Protein AF-A0AAV5X0B1-F1 (afdb_monomer)

Foldseek 3Di:
DVVVVVVVVVVVVVVPDPAFLPVVVVLVVVQVVCLVVVVVVCPDPVNVVVVVLVVVVQLVVLQVLQCLLCVLQVNPGHSVNSVVVQVVVLVCCCNPPSDNVDRDHDDPVVSVVLSVLSVVCVVVVHDSVVVVVVVVVVVVVVVSVCSRVVVVVVCVVVDPVNVVVVVVVSVVVVVVVVVVVLVVLCVLAPADDPVVLVVLVVVQVVCVPPDPDDSRRHDH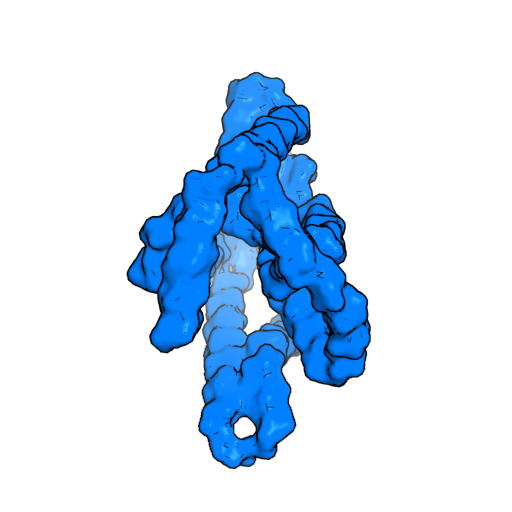CRSVLVVVLVVQLVVQLVVLCVLLVDPPDDPVSSVCSNSCVNVVSNVVSVVVCCVVPVDPPVVVSVPD

pLDDT: mean 80.99, std 15.22, range [25.88, 97.0]

Organism: NCBI:txid1538716

Sequence (288 aa):
EEVKRDLSNESIEEERSLRIFNGAFHDFKKRIPHYISDFSDAFEYRCLVTVIFMFFACIAPSITFGGLMGKYTDERMGTTETLLAQALCGVLWGLLSCQPLIIQSATGPVLIFEASLYRLCTVLELDLLTVRFFAGIWIFVICLIVVAFEGSWMLKYVTRFTEEIFAVMISGIFIFESINFIRKTNSDNPVEDYSFYEHQHHDCNETTEVSSRPCQYGEPNTTLLTGLILFMTFFLACVLRYVRSTIWFGKHVRNIFGDFGVFIAISVVAFLTQQLFPDPILAVSSST

InterPro domains:
  IPR003020 Bicarbonate transporter, eukaryotic [PR01231] (37-46)
  IPR003020 Bicarbonate transporter, eukaryotic [PR01231] (62-73)
  IPR003020 Bicarbonate transporter, eukaryotic [PR01231] (152-164)
  IPR003020 Bicarbonate transporter, eukaryotic [PR01231] (173-185)
  IPR003020 Bicarbonate transporter, eukaryotic [PR01231] (259-268)
  IPR003020 Bicarbonate transporter, eukaryotic [PTHR11453] (9-279)
  IPR011531 Bicarbonate transporter-like, transmembrane domain [PF00955] (19-208)

Mean predicted aligned error: 10.67 Å

Structure (mmCIF, N/CA/C/O backbone):
data_AF-A0AAV5X0B1-F1
#
_entry.id   AF-A0AAV5X0B1-F1
#
loop_
_atom_site.group_PDB
_atom_site.id
_atom_site.type_symbol
_atom_site.label_atom_id
_atom_site.label_alt_id
_atom_site.label_comp_id
_atom_site.label_asym_id
_atom_site.label_entity_id
_atom_site.label_seq_id
_atom_site.pdbx_PDB_ins_code
_atom_site.Cartn_x
_atom_site.Cartn_y
_atom_site.Cartn_z
_atom_site.occupancy
_atom_site.B_iso_or_equiv
_atom_site.auth_seq_id
_atom_site.auth_comp_id
_atom_site.auth_asym_id
_atom_site.auth_atom_id
_atom_site.pdbx_PDB_model_num
ATOM 1 N N . GLU A 1 1 ? -30.655 17.658 11.134 1.00 45.16 1 GLU A N 1
ATOM 2 C CA . GLU A 1 1 ? -30.711 18.452 12.384 1.00 45.16 1 GLU A CA 1
ATOM 3 C C . GLU A 1 1 ? -30.677 17.591 13.639 1.00 45.16 1 GLU A C 1
ATOM 5 O O . GLU A 1 1 ? -29.961 17.965 14.554 1.00 45.16 1 GLU A O 1
ATOM 10 N N . GLU A 1 2 ? -31.356 16.439 13.677 1.00 36.69 2 GLU A N 1
ATOM 11 C CA . GLU A 1 2 ? -31.267 15.484 14.802 1.00 36.69 2 GLU A CA 1
ATOM 12 C C . GLU A 1 2 ? -29.846 14.942 15.014 1.00 36.69 2 GLU A C 1
ATOM 14 O O . GLU A 1 2 ? -29.309 15.095 16.099 1.00 36.69 2 GLU A O 1
ATOM 19 N N . VAL A 1 3 ? -29.150 14.531 13.947 1.00 43.50 3 VAL A N 1
ATOM 20 C CA . VAL A 1 3 ? -27.732 14.103 14.014 1.00 43.50 3 VAL A CA 1
ATOM 21 C C . VAL A 1 3 ? -26.799 15.190 14.580 1.00 43.50 3 VAL A C 1
ATOM 23 O O . VAL A 1 3 ? -25.806 14.898 15.233 1.00 43.50 3 VAL A O 1
ATOM 26 N N . LYS A 1 4 ? -27.122 16.473 14.361 1.00 41.50 4 LYS A N 1
ATOM 27 C CA . LYS A 1 4 ? -26.337 17.605 14.886 1.00 41.50 4 LYS A CA 1
ATOM 28 C C . LYS A 1 4 ? -26.620 17.863 16.372 1.00 41.50 4 LYS A C 1
ATOM 30 O O . LYS A 1 4 ? -25.738 18.357 17.065 1.00 41.50 4 LYS A O 1
ATOM 35 N N . ARG A 1 5 ? -27.835 17.541 16.836 1.00 35.72 5 ARG A N 1
ATOM 36 C CA . ARG A 1 5 ? -28.242 17.606 18.248 1.00 35.72 5 ARG A CA 1
ATOM 37 C C . ARG A 1 5 ? -27.666 16.440 19.055 1.00 35.72 5 ARG A C 1
ATOM 39 O O . ARG A 1 5 ? -27.209 16.668 20.172 1.00 35.72 5 ARG A O 1
ATOM 46 N N . ASP A 1 6 ? -27.587 15.251 18.465 1.00 45.69 6 ASP A N 1
ATOM 47 C CA . ASP A 1 6 ? -26.947 14.089 19.094 1.00 45.69 6 ASP A CA 1
ATOM 48 C C . ASP A 1 6 ? -25.437 14.299 19.257 1.00 45.69 6 ASP A C 1
ATOM 50 O O . ASP A 1 6 ? -24.919 14.091 20.349 1.00 45.69 6 ASP A O 1
ATOM 54 N N . LEU A 1 7 ? -24.757 14.863 18.246 1.00 50.12 7 LEU A N 1
ATOM 55 C CA . LEU A 1 7 ? -23.351 15.274 18.377 1.00 50.12 7 LEU A CA 1
ATOM 56 C C . LEU A 1 7 ? -23.136 16.322 19.479 1.00 50.12 7 LEU A C 1
ATOM 58 O O . LEU A 1 7 ? -22.106 16.304 20.145 1.00 50.12 7 LEU A O 1
ATOM 62 N N . SER A 1 8 ? -24.080 17.254 19.670 1.00 44.16 8 SER A N 1
ATOM 63 C CA . SER A 1 8 ? -23.956 18.259 20.733 1.00 44.16 8 SER A CA 1
ATOM 64 C C . SER A 1 8 ? -24.166 17.667 22.128 1.00 44.16 8 SER A C 1
ATOM 66 O O . SER A 1 8 ? -23.461 18.057 23.053 1.00 44.16 8 SER A O 1
ATOM 68 N N . ASN A 1 9 ? -25.066 16.691 22.281 1.00 41.56 9 ASN A N 1
ATOM 69 C CA . ASN A 1 9 ? -25.276 16.010 23.559 1.00 41.56 9 ASN A CA 1
ATOM 70 C C . ASN A 1 9 ? -24.149 15.011 23.883 1.00 41.56 9 ASN A C 1
ATOM 72 O O . ASN A 1 9 ? -23.715 14.988 25.031 1.00 41.56 9 ASN A O 1
ATOM 76 N N . GLU A 1 10 ? -23.611 14.273 22.899 1.00 50.03 10 GLU A N 1
ATOM 77 C CA . GLU A 1 10 ? -22.404 13.440 23.085 1.00 50.03 10 GLU A CA 1
ATOM 78 C C . GLU A 1 10 ? -21.195 14.308 23.480 1.00 50.03 10 GLU A C 1
ATOM 80 O O . GLU A 1 10 ? -20.473 13.955 24.410 1.00 50.03 10 GLU A O 1
ATOM 85 N N . SER A 1 11 ? -21.030 15.496 22.880 1.00 48.78 11 SER A N 1
ATOM 86 C CA . SER A 1 11 ? -19.927 16.405 23.235 1.00 48.78 11 SER A CA 1
ATOM 87 C C . SER A 1 11 ? -20.018 16.987 24.655 1.00 48.78 11 SER A C 1
ATOM 89 O O . SER A 1 11 ? -18.996 17.341 25.236 1.00 48.78 11 SER A O 1
ATOM 91 N N . ILE A 1 12 ? -21.225 17.072 25.233 1.00 48.16 12 ILE A N 1
ATOM 92 C CA . ILE A 1 12 ? -21.444 17.538 26.616 1.00 48.16 12 ILE A CA 1
ATOM 93 C C . ILE A 1 12 ? -21.204 16.397 27.627 1.00 48.16 12 ILE A C 1
ATOM 95 O O . ILE A 1 12 ? -20.812 16.655 28.767 1.00 48.16 12 ILE A O 1
ATOM 99 N N . GLU A 1 13 ? -21.390 15.133 27.229 1.00 47.72 13 GLU A N 1
ATOM 100 C CA . GLU A 1 13 ? -21.027 13.961 28.043 1.00 47.72 13 GLU A CA 1
ATOM 101 C C . GLU A 1 13 ? -19.522 13.632 27.986 1.00 47.72 13 GLU A C 1
ATOM 103 O O . GLU A 1 13 ? -18.954 13.207 28.998 1.00 47.72 13 GLU A O 1
ATOM 108 N N . GLU A 1 14 ? -18.852 13.894 26.856 1.00 51.28 14 GLU A N 1
ATOM 109 C CA . GLU A 1 14 ? -17.391 13.761 26.691 1.00 51.28 14 GLU A CA 1
ATOM 110 C C . GLU A 1 14 ? -16.597 14.669 27.643 1.00 51.28 14 GLU A C 1
ATOM 112 O O . GLU A 1 14 ? -15.515 14.302 28.099 1.00 51.28 14 GLU A O 1
ATOM 117 N N . GLU A 1 15 ? -17.157 15.813 28.042 1.00 47.88 15 GLU A N 1
ATOM 118 C CA . GLU A 1 15 ? -16.487 16.790 28.909 1.00 47.88 15 GLU A CA 1
ATOM 119 C C . GLU A 1 15 ? -16.272 16.305 30.366 1.00 47.88 15 GLU A C 1
ATOM 121 O O . GLU A 1 15 ? -15.645 17.007 31.163 1.00 47.88 15 GLU A O 1
ATOM 126 N N . ARG A 1 16 ? -16.764 15.113 30.759 1.00 47.78 16 ARG A N 1
ATOM 127 C CA . ARG A 1 16 ? -16.762 14.659 32.170 1.00 47.78 16 ARG A CA 1
ATOM 128 C C . ARG A 1 16 ? -16.022 13.371 32.521 1.00 47.78 16 ARG A C 1
ATOM 130 O O . ARG A 1 16 ? -16.022 13.012 33.702 1.00 47.78 16 ARG A O 1
ATOM 137 N N . SER A 1 17 ? -15.335 12.695 31.601 1.00 46.69 17 SER A N 1
ATOM 138 C CA . SER A 1 17 ? -14.520 11.526 31.973 1.00 46.69 17 SER A CA 1
ATOM 139 C C . SER A 1 17 ? -13.070 11.668 31.526 1.00 46.69 17 SER A C 1
ATOM 141 O O . SER A 1 17 ? -12.699 11.250 30.441 1.00 46.69 17 SER A O 1
ATOM 143 N N . LEU A 1 18 ? -12.221 12.189 32.418 1.00 56.16 18 LEU A N 1
ATOM 144 C CA . LEU A 1 18 ? -10.753 12.122 32.334 1.00 56.16 18 LEU A CA 1
ATOM 145 C C . LEU A 1 18 ? -10.251 10.673 32.530 1.00 56.16 18 LEU A C 1
ATOM 147 O O . LEU A 1 18 ? -9.431 10.392 33.406 1.00 56.16 18 LEU A O 1
ATOM 151 N N . ARG A 1 19 ? -10.802 9.716 31.781 1.00 66.06 19 ARG A N 1
ATOM 152 C CA . ARG A 1 19 ? -10.378 8.316 31.795 1.00 66.06 19 ARG A CA 1
ATOM 153 C C . ARG A 1 19 ? -9.555 8.054 30.546 1.00 66.06 19 ARG A C 1
ATOM 155 O O . ARG A 1 19 ? -10.029 8.216 29.430 1.00 66.06 19 ARG A O 1
ATOM 162 N N . ILE A 1 20 ? -8.317 7.624 30.757 1.00 77.56 20 ILE A N 1
ATOM 163 C CA . ILE A 1 20 ? -7.425 7.183 29.685 1.00 77.56 20 ILE A CA 1
ATOM 164 C C . ILE A 1 20 ? -8.125 6.052 28.905 1.00 77.56 20 ILE A C 1
ATOM 166 O O . ILE A 1 20 ? -8.745 5.186 29.525 1.00 77.56 20 ILE A O 1
ATOM 170 N N . PHE A 1 21 ? -8.021 6.058 27.570 1.00 82.12 21 PHE A N 1
ATOM 171 C CA . PHE A 1 21 ? -8.649 5.087 26.651 1.00 82.12 21 PHE A CA 1
ATOM 172 C C . PHE A 1 21 ? -10.188 5.117 26.566 1.00 82.12 21 PHE A C 1
ATOM 174 O O . PHE A 1 21 ? -10.781 4.169 26.042 1.00 82.12 21 PHE A O 1
ATOM 181 N N . ASN A 1 22 ? -10.859 6.173 27.038 1.00 83.56 22 ASN A N 1
ATOM 182 C CA . ASN A 1 22 ? -12.323 6.233 27.009 1.00 83.56 22 ASN A CA 1
ATOM 183 C C . ASN A 1 22 ? -12.885 6.200 25.572 1.00 83.56 22 ASN A C 1
ATOM 185 O O . ASN A 1 22 ? -13.726 5.346 25.279 1.00 83.56 22 ASN A O 1
ATOM 189 N N . GLY A 1 23 ? -12.351 7.019 24.656 1.00 84.38 23 GLY A N 1
ATOM 190 C CA . GLY A 1 23 ? -12.734 6.989 23.236 1.00 84.38 23 GLY A CA 1
ATOM 191 C C . GLY A 1 23 ? -12.569 5.613 22.574 1.00 84.38 23 GLY A C 1
ATOM 192 O O . GLY A 1 23 ? -13.503 5.097 21.965 1.00 84.38 23 GLY A O 1
ATOM 193 N N . ALA A 1 24 ? -11.424 4.949 22.775 1.00 87.00 24 ALA A N 1
ATOM 194 C CA . ALA A 1 24 ? -11.174 3.622 22.200 1.00 87.00 24 ALA A CA 1
ATOM 195 C C . ALA A 1 24 ? -12.150 2.550 22.725 1.00 87.00 24 ALA A C 1
ATOM 197 O O . ALA A 1 24 ? -12.606 1.686 21.973 1.00 87.00 24 ALA A O 1
ATOM 198 N N . PHE A 1 25 ? -12.495 2.601 24.015 1.00 88.44 25 PHE A N 1
ATOM 199 C CA . PHE A 1 25 ? -13.454 1.667 24.604 1.00 88.44 25 PHE A CA 1
ATOM 200 C C . PHE A 1 25 ? -14.887 1.918 24.114 1.00 88.44 25 PHE A C 1
ATOM 202 O O . PHE A 1 25 ? -15.649 0.967 23.916 1.00 88.44 25 PHE A O 1
ATOM 209 N N . HIS A 1 26 ? -15.255 3.181 23.892 1.00 88.56 26 HIS A N 1
ATOM 210 C CA . HIS A 1 26 ? -16.548 3.560 23.322 1.00 88.56 26 HIS A CA 1
ATOM 211 C C . HIS A 1 26 ? -16.729 3.010 21.908 1.00 88.56 26 HIS A C 1
ATOM 213 O O . HIS A 1 26 ? -17.745 2.367 21.630 1.00 88.56 26 HIS A O 1
ATOM 219 N N . ASP A 1 27 ? -15.717 3.172 21.054 1.00 90.06 27 ASP A N 1
ATOM 220 C CA . ASP A 1 27 ? -15.718 2.633 19.690 1.00 90.06 27 ASP A CA 1
ATOM 221 C C . ASP A 1 27 ? -15.842 1.105 19.696 1.00 90.06 27 ASP A C 1
ATOM 223 O O . ASP A 1 27 ? -16.680 0.533 18.991 1.00 90.06 27 ASP A O 1
ATOM 227 N N . PHE A 1 28 ? -15.081 0.437 20.567 1.00 89.75 28 PHE A N 1
ATOM 228 C CA . PHE A 1 28 ? -15.148 -1.014 20.722 1.00 89.75 28 PHE A CA 1
ATOM 229 C C . PHE A 1 28 ? -16.541 -1.487 21.167 1.00 89.75 28 PHE A C 1
ATOM 231 O O . PHE A 1 28 ? -17.102 -2.426 20.596 1.00 89.75 28 PHE A O 1
ATOM 238 N N . LYS A 1 29 ? -17.142 -0.809 22.153 1.00 91.19 29 LYS A N 1
ATOM 239 C CA . LYS A 1 29 ? -18.485 -1.128 22.658 1.00 91.19 29 LYS A CA 1
ATOM 240 C C . LYS A 1 29 ? -19.567 -0.912 21.597 1.00 91.19 29 LYS A C 1
ATOM 242 O O . LYS A 1 29 ? -20.515 -1.695 21.546 1.00 91.19 29 LYS A O 1
ATOM 247 N N . LYS A 1 30 ? -19.429 0.113 20.750 1.00 90.62 30 LYS A N 1
ATOM 248 C CA . LYS A 1 30 ? -20.327 0.355 19.609 1.00 90.62 30 LYS A CA 1
ATOM 249 C C . LYS A 1 30 ? -20.166 -0.718 18.524 1.00 90.62 30 LYS A C 1
ATOM 251 O O . LYS A 1 30 ? -21.166 -1.116 17.931 1.00 90.62 30 LYS A O 1
ATOM 256 N N . ARG A 1 31 ? -18.948 -1.224 18.283 1.00 92.62 31 ARG A N 1
ATOM 257 C CA . ARG A 1 31 ? -18.687 -2.221 17.228 1.00 92.62 31 ARG A CA 1
ATOM 258 C C . ARG A 1 31 ? -19.109 -3.643 17.593 1.00 92.62 31 ARG A C 1
ATOM 260 O O . ARG A 1 31 ? -19.647 -4.345 16.738 1.00 92.62 31 ARG A O 1
ATOM 267 N N . ILE A 1 32 ? -18.876 -4.077 18.833 1.00 91.06 32 ILE A N 1
ATOM 268 C CA . ILE A 1 32 ? -19.037 -5.482 19.235 1.00 91.06 32 ILE A CA 1
ATOM 269 C C . ILE A 1 32 ? -20.401 -6.131 18.898 1.00 91.06 32 ILE A C 1
ATOM 271 O O . ILE A 1 32 ? -20.376 -7.289 18.476 1.00 91.06 32 ILE A O 1
ATOM 275 N N . PRO A 1 33 ? -21.579 -5.462 18.992 1.00 92.75 33 PRO A N 1
ATOM 276 C CA . PRO A 1 33 ? -22.848 -6.109 18.639 1.00 92.75 33 PRO A CA 1
ATOM 277 C C . PRO A 1 33 ? -22.969 -6.459 17.149 1.00 92.75 33 PRO A C 1
ATOM 279 O O . PRO A 1 33 ? -23.683 -7.400 16.809 1.00 92.75 33 PRO A O 1
ATOM 282 N N . HIS A 1 34 ? -22.273 -5.739 16.266 1.00 91.69 34 HIS A N 1
ATOM 283 C CA . HIS A 1 34 ? -22.338 -5.947 14.815 1.00 91.69 34 HIS A CA 1
ATOM 284 C C . HIS A 1 34 ? -21.380 -7.037 14.316 1.00 91.69 34 HIS A C 1
ATOM 286 O O . HIS A 1 34 ? -21.554 -7.562 13.221 1.00 91.69 34 HIS A O 1
ATOM 292 N N . TYR A 1 35 ? -20.401 -7.441 15.128 1.00 91.31 35 TYR A N 1
ATOM 293 C CA . TYR A 1 35 ? -19.347 -8.355 14.684 1.00 91.31 35 TYR A CA 1
ATOM 294 C C . TYR A 1 35 ? -19.882 -9.726 14.237 1.00 91.31 35 TYR A C 1
ATOM 296 O O . TYR A 1 35 ? -19.391 -10.310 13.278 1.00 91.31 35 TYR A O 1
ATOM 304 N N . ILE A 1 36 ? -20.925 -10.239 14.901 1.00 89.38 36 ILE A N 1
ATOM 305 C CA . ILE A 1 36 ? -21.543 -11.523 14.532 1.00 89.38 36 ILE A CA 1
ATOM 306 C C . ILE A 1 36 ? -22.397 -11.379 13.264 1.00 89.38 36 ILE A C 1
ATOM 308 O O . ILE A 1 36 ? -22.389 -12.283 12.427 1.00 89.38 36 ILE A O 1
ATOM 312 N N . SER A 1 37 ? -23.114 -10.257 13.097 1.00 93.00 37 SER A N 1
ATOM 313 C CA . SER A 1 37 ? -23.915 -10.028 11.888 1.00 93.00 37 SER A CA 1
ATOM 314 C C . SER A 1 37 ? -23.041 -9.883 10.646 1.00 93.00 37 SER A C 1
ATOM 316 O O . SER A 1 37 ? -23.416 -10.403 9.602 1.00 93.00 37 SER A O 1
ATOM 318 N N . ASP A 1 38 ? -21.844 -9.298 10.772 1.00 92.50 38 ASP A N 1
ATOM 319 C CA . ASP A 1 38 ? -20.914 -9.113 9.650 1.00 92.50 38 ASP A CA 1
ATOM 320 C C . ASP A 1 38 ? -20.558 -10.439 8.945 1.00 92.50 38 ASP A C 1
ATOM 322 O O . ASP A 1 38 ? -20.501 -10.496 7.715 1.00 92.50 38 ASP A O 1
ATOM 326 N N . PHE A 1 39 ? -20.374 -11.535 9.695 1.00 90.56 39 PHE A N 1
ATOM 327 C CA . PHE A 1 39 ? -20.104 -12.856 9.107 1.00 90.56 39 PHE A CA 1
ATOM 328 C C . PHE A 1 39 ? -21.319 -13.447 8.392 1.00 90.56 39 PHE A C 1
ATOM 330 O O . PHE A 1 39 ? -21.155 -14.163 7.406 1.00 90.56 39 PHE A O 1
ATOM 337 N N . SER A 1 40 ? -22.530 -13.161 8.874 1.00 89.94 40 SER A N 1
ATOM 338 C CA . SER A 1 40 ? -23.762 -13.596 8.213 1.00 89.94 40 SER A CA 1
ATOM 339 C C . SER A 1 40 ? -24.010 -12.799 6.930 1.00 89.94 40 SER A C 1
ATOM 341 O O . SER A 1 40 ? -24.379 -13.376 5.908 1.00 89.94 40 SER A O 1
ATOM 343 N N . ASP A 1 41 ? -23.762 -11.490 6.962 1.00 89.94 41 ASP A N 1
ATOM 344 C CA . ASP A 1 41 ? -23.973 -10.579 5.833 1.00 89.94 41 ASP A CA 1
ATOM 345 C C . ASP A 1 41 ? -22.954 -10.804 4.701 1.00 89.94 41 ASP A C 1
ATOM 347 O O . ASP A 1 41 ? -23.244 -10.557 3.526 1.00 89.94 41 ASP A O 1
ATOM 351 N N . ALA A 1 42 ? -21.775 -11.344 5.023 1.00 89.06 42 ALA A N 1
ATOM 352 C CA . ALA A 1 42 ? -20.739 -11.676 4.047 1.00 89.06 42 ALA A CA 1
ATOM 353 C C . ALA A 1 42 ? -21.145 -12.772 3.036 1.00 89.06 42 ALA A C 1
ATOM 355 O O . ALA A 1 42 ? -20.516 -12.883 1.983 1.00 89.06 42 ALA A O 1
ATOM 356 N N . PHE A 1 43 ? -22.197 -13.559 3.301 1.00 89.44 43 PHE A N 1
ATOM 357 C CA . PHE A 1 43 ? -22.641 -14.644 2.410 1.00 89.44 43 PHE A CA 1
ATOM 358 C C . PHE A 1 43 ? -23.437 -14.182 1.171 1.00 89.44 43 PHE A C 1
ATOM 360 O O . PHE A 1 43 ? -23.837 -15.007 0.348 1.00 89.44 43 PHE A O 1
ATOM 367 N N . GLU A 1 44 ? -23.641 -12.877 0.978 1.00 90.06 44 GLU A N 1
ATOM 368 C CA . GLU A 1 44 ? -24.247 -12.328 -0.242 1.00 90.06 44 GLU A CA 1
ATOM 369 C C . GLU A 1 44 ? -23.306 -12.478 -1.458 1.00 90.06 44 GLU A C 1
ATOM 371 O O . GLU A 1 44 ? -22.130 -12.113 -1.413 1.00 90.06 44 GLU A O 1
ATOM 376 N N . TYR A 1 45 ? -23.836 -12.914 -2.610 1.00 85.44 45 TYR A N 1
ATOM 377 C CA . TYR A 1 45 ? -23.059 -13.118 -3.850 1.00 85.44 45 TYR A CA 1
ATOM 378 C C . TYR A 1 45 ? -22.236 -11.886 -4.279 1.00 85.44 45 TYR A C 1
ATOM 380 O O . TYR A 1 45 ? -21.126 -12.009 -4.796 1.00 85.44 45 TYR A O 1
ATOM 388 N N . ARG A 1 46 ? -22.749 -10.676 -4.033 1.00 85.44 46 ARG A N 1
ATOM 389 C CA . ARG A 1 46 ? -22.041 -9.419 -4.327 1.00 85.44 46 ARG A CA 1
ATOM 390 C C . ARG A 1 46 ? -20.759 -9.248 -3.513 1.00 85.44 46 ARG A C 1
ATOM 392 O O . ARG A 1 46 ? -19.815 -8.633 -4.010 1.00 85.44 46 ARG A O 1
ATOM 399 N N . CYS A 1 47 ? -20.708 -9.797 -2.302 1.00 89.12 47 CYS A N 1
ATOM 400 C CA . CYS A 1 47 ? -19.509 -9.774 -1.476 1.00 89.12 47 CYS A CA 1
ATOM 401 C C . CYS A 1 47 ? -18.391 -10.591 -2.134 1.00 89.12 47 CYS A C 1
ATOM 403 O O . CYS A 1 47 ? -17.298 -10.072 -2.332 1.00 89.12 47 CYS A O 1
ATOM 405 N N . LEU A 1 48 ? -18.695 -11.801 -2.619 1.00 86.75 48 LEU A N 1
ATOM 406 C CA . LEU A 1 48 ? -17.731 -12.649 -3.334 1.00 86.75 48 LEU A CA 1
ATOM 407 C C . LEU A 1 48 ? -17.136 -11.946 -4.563 1.00 86.75 48 LEU A C 1
ATOM 409 O O . LEU A 1 48 ? -15.922 -11.952 -4.761 1.00 86.75 48 LEU A O 1
ATOM 413 N N . VAL A 1 49 ? -17.982 -11.292 -5.361 1.00 84.75 49 VAL A N 1
ATOM 414 C CA . VAL A 1 49 ? -17.552 -10.499 -6.526 1.00 84.75 49 VAL A CA 1
ATOM 415 C C . VAL A 1 49 ? -16.593 -9.377 -6.105 1.00 84.75 49 VAL A C 1
ATOM 417 O O . VAL A 1 49 ? -15.572 -9.150 -6.755 1.00 84.75 49 VAL A O 1
ATOM 420 N N . THR A 1 50 ? -16.888 -8.717 -4.984 1.00 87.12 50 THR A N 1
ATOM 421 C CA . THR A 1 50 ? -16.074 -7.623 -4.436 1.00 87.12 50 THR A CA 1
ATOM 422 C C . THR A 1 50 ? -14.742 -8.126 -3.880 1.00 87.12 50 THR A C 1
ATOM 424 O O . THR A 1 50 ? -13.726 -7.471 -4.083 1.00 87.12 50 THR A O 1
ATOM 427 N N . VAL A 1 51 ? -14.710 -9.302 -3.244 1.00 89.81 51 VAL A N 1
ATOM 428 C CA . VAL A 1 51 ? -13.478 -9.935 -2.740 1.00 89.81 51 VAL A CA 1
ATOM 429 C C . VAL A 1 51 ? -12.511 -10.228 -3.885 1.00 89.81 51 VAL A C 1
ATOM 431 O O . VAL A 1 51 ? -11.343 -9.854 -3.806 1.00 89.81 51 VAL A O 1
ATOM 434 N N . ILE A 1 52 ? -12.996 -10.833 -4.975 1.00 86.88 52 ILE A N 1
ATOM 435 C CA . ILE A 1 52 ? -12.169 -11.117 -6.158 1.00 86.88 52 ILE A CA 1
ATOM 436 C C . ILE A 1 52 ? -11.652 -9.809 -6.770 1.00 86.88 52 ILE A C 1
ATOM 438 O O . ILE A 1 52 ? -10.469 -9.695 -7.086 1.00 86.88 52 ILE A O 1
ATOM 442 N N . PHE A 1 53 ? -12.523 -8.806 -6.905 1.00 83.62 53 PHE A N 1
ATOM 443 C CA . PHE A 1 53 ? -12.156 -7.495 -7.436 1.00 83.62 53 PHE A CA 1
ATOM 444 C C . PHE A 1 53 ? -11.077 -6.801 -6.586 1.00 83.62 53 PHE A C 1
ATOM 446 O O . PHE A 1 53 ? -10.060 -6.351 -7.115 1.00 83.62 53 PHE A O 1
ATOM 453 N N . MET A 1 54 ? -11.265 -6.751 -5.266 1.00 88.19 54 MET A N 1
ATOM 454 C CA . MET A 1 54 ? -10.319 -6.133 -4.334 1.00 88.19 54 MET A CA 1
ATOM 455 C C . MET A 1 54 ? -8.987 -6.884 -4.279 1.00 88.19 54 MET A C 1
ATOM 457 O O . MET A 1 54 ? -7.943 -6.241 -4.225 1.00 88.19 54 MET A O 1
ATOM 461 N N . PHE A 1 55 ? -8.990 -8.218 -4.366 1.00 88.62 55 PHE A N 1
ATOM 462 C CA . PHE A 1 55 ? -7.760 -9.015 -4.396 1.00 88.62 55 PHE A CA 1
ATOM 463 C C . PHE A 1 55 ? -6.824 -8.568 -5.526 1.00 88.62 55 PHE A C 1
ATOM 465 O O . PHE A 1 55 ? -5.668 -8.220 -5.277 1.00 88.62 55 PHE A O 1
ATOM 472 N N . PHE A 1 56 ? -7.336 -8.488 -6.758 1.00 82.69 56 PHE A N 1
ATOM 473 C CA . PHE A 1 56 ? -6.532 -8.029 -7.890 1.00 82.69 56 PHE A CA 1
ATOM 474 C C . PHE A 1 56 ? -6.194 -6.531 -7.812 1.00 82.69 56 PHE A C 1
ATOM 476 O O . PHE A 1 56 ? -5.152 -6.112 -8.316 1.00 82.69 56 PHE A O 1
ATOM 483 N N . ALA A 1 57 ? -7.028 -5.719 -7.155 1.00 82.62 57 ALA A N 1
ATOM 484 C CA . ALA A 1 57 ? -6.771 -4.284 -7.002 1.00 82.62 57 ALA A CA 1
ATOM 485 C C . ALA A 1 57 ? -5.624 -4.012 -6.030 1.00 82.62 57 ALA A C 1
ATOM 487 O O . ALA A 1 57 ? -4.847 -3.082 -6.235 1.00 82.62 57 ALA A O 1
ATOM 488 N N . CYS A 1 58 ? -5.504 -4.834 -4.991 1.00 86.25 58 CYS A N 1
ATOM 489 C CA . CYS A 1 58 ? -4.499 -4.673 -3.950 1.00 86.25 58 CYS A CA 1
ATOM 490 C C . CYS A 1 58 ? -3.180 -5.384 -4.269 1.00 86.25 58 CYS A C 1
ATOM 492 O O . CYS A 1 58 ? -2.141 -4.949 -3.774 1.00 86.25 58 CYS A O 1
ATOM 494 N N . ILE A 1 59 ? -3.192 -6.453 -5.075 1.00 86.00 59 ILE A N 1
ATOM 495 C CA . ILE A 1 59 ? -1.971 -7.220 -5.363 1.00 86.00 59 ILE A CA 1
ATOM 496 C C . ILE A 1 59 ? -0.992 -6.445 -6.252 1.00 86.00 59 ILE A C 1
ATOM 498 O O . ILE A 1 59 ? 0.202 -6.439 -5.969 1.00 86.00 59 ILE A O 1
ATOM 502 N N . ALA A 1 60 ? -1.475 -5.737 -7.280 1.00 81.31 60 ALA A N 1
ATOM 503 C CA . ALA A 1 60 ? -0.602 -5.046 -8.229 1.00 81.31 60 ALA A CA 1
ATOM 504 C C . ALA A 1 60 ? 0.207 -3.902 -7.580 1.00 81.31 60 ALA A C 1
ATOM 506 O O . ALA A 1 60 ? 1.429 -3.905 -7.718 1.00 81.31 60 ALA A O 1
ATOM 507 N N . PRO A 1 61 ? -0.397 -2.977 -6.802 1.00 81.56 61 PRO A N 1
ATOM 508 C CA . PRO A 1 61 ? 0.372 -1.974 -6.066 1.00 81.56 61 PRO A CA 1
ATOM 509 C C . PRO A 1 61 ? 1.330 -2.598 -5.048 1.00 81.56 61 PRO A C 1
ATOM 511 O O . PRO A 1 61 ? 2.439 -2.102 -4.883 1.00 81.56 61 PRO A O 1
ATOM 514 N N . SER A 1 62 ? 0.926 -3.691 -4.391 1.00 85.69 62 SER A N 1
ATOM 515 C CA . SER A 1 62 ? 1.764 -4.383 -3.407 1.00 85.69 62 SER A CA 1
ATOM 516 C C . SER A 1 62 ? 3.029 -4.963 -4.042 1.00 85.69 62 SER A C 1
ATOM 518 O O . SER A 1 62 ? 4.123 -4.737 -3.534 1.00 85.69 62 SER A O 1
ATOM 520 N N . ILE A 1 63 ? 2.899 -5.613 -5.204 1.00 86.81 63 ILE A N 1
ATOM 521 C CA . ILE A 1 63 ? 4.039 -6.138 -5.967 1.00 86.81 63 ILE A CA 1
ATOM 522 C C . ILE A 1 63 ? 4.965 -5.000 -6.406 1.00 86.81 63 ILE A C 1
ATOM 524 O O . ILE A 1 63 ? 6.172 -5.078 -6.192 1.00 86.81 63 ILE A O 1
ATOM 528 N N . THR A 1 64 ? 4.414 -3.920 -6.966 1.00 83.69 64 THR A N 1
ATOM 529 C CA . THR A 1 64 ? 5.216 -2.775 -7.423 1.00 83.69 64 THR A CA 1
ATOM 530 C C . THR A 1 64 ? 5.971 -2.114 -6.270 1.00 83.69 64 THR A C 1
ATOM 532 O O . THR A 1 64 ? 7.169 -1.859 -6.383 1.00 83.69 64 THR A O 1
ATOM 535 N N . PHE A 1 65 ? 5.302 -1.851 -5.143 1.00 83.81 65 PHE A N 1
ATOM 536 C CA . PHE A 1 65 ? 5.957 -1.263 -3.974 1.00 83.81 65 PHE A CA 1
ATOM 537 C C . PHE A 1 65 ? 6.963 -2.220 -3.331 1.00 83.81 65 PHE A C 1
ATOM 539 O O . PHE A 1 65 ? 8.009 -1.761 -2.880 1.00 83.81 65 PHE A O 1
ATOM 546 N N . GLY A 1 66 ? 6.689 -3.525 -3.327 1.00 86.75 66 GLY A N 1
ATOM 547 C CA . GLY A 1 66 ? 7.611 -4.558 -2.860 1.00 86.75 66 GLY A CA 1
ATOM 548 C C . GLY A 1 66 ? 8.891 -4.640 -3.693 1.00 86.75 66 GLY A C 1
ATOM 549 O O . GLY A 1 66 ? 9.984 -4.627 -3.130 1.00 86.75 66 GLY A O 1
ATOM 550 N N . GLY A 1 67 ? 8.773 -4.613 -5.023 1.00 85.94 67 GLY A N 1
ATOM 551 C CA . GLY A 1 67 ? 9.928 -4.612 -5.926 1.00 85.94 67 GLY A CA 1
ATOM 552 C C . GLY A 1 67 ? 10.761 -3.332 -5.815 1.00 85.94 67 GLY A C 1
ATOM 553 O O . GLY A 1 67 ? 11.990 -3.381 -5.753 1.00 85.94 67 GLY A O 1
ATOM 554 N N . LEU A 1 68 ? 10.106 -2.169 -5.703 1.00 84.44 68 LEU A N 1
ATOM 555 C CA . LEU A 1 68 ? 10.807 -0.909 -5.435 1.00 84.44 68 LEU A CA 1
ATOM 556 C C . LEU A 1 68 ? 11.517 -0.930 -4.076 1.00 84.44 68 LEU A C 1
ATOM 558 O O . LEU A 1 68 ? 12.644 -0.447 -3.977 1.00 84.44 68 LEU A O 1
ATOM 562 N N . MET A 1 69 ? 10.891 -1.504 -3.043 1.00 85.44 69 MET A N 1
ATOM 563 C CA . MET A 1 69 ? 11.503 -1.654 -1.721 1.00 85.44 69 MET A CA 1
ATOM 564 C C . MET A 1 69 ? 12.762 -2.525 -1.796 1.00 85.44 69 MET A C 1
ATOM 566 O O . MET A 1 69 ? 13.799 -2.120 -1.270 1.00 85.44 69 MET A O 1
ATOM 570 N N .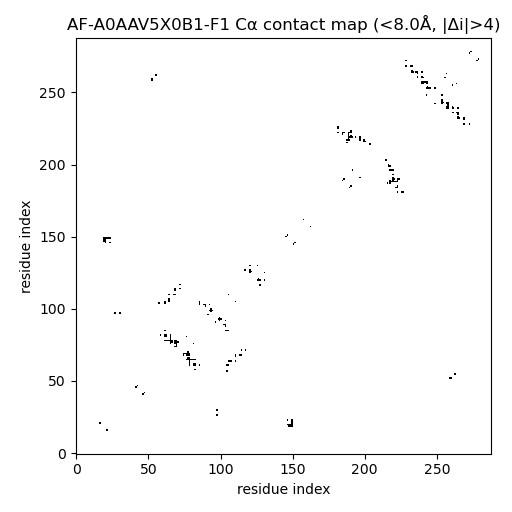 GLY A 1 70 ? 12.708 -3.651 -2.515 1.00 86.81 70 GLY A N 1
ATOM 571 C CA . GLY A 1 70 ? 13.863 -4.527 -2.737 1.00 86.81 70 GLY A CA 1
ATOM 572 C C . GLY A 1 70 ? 15.019 -3.787 -3.398 1.00 86.81 70 GLY A C 1
ATOM 573 O O . GLY A 1 70 ? 16.138 -3.795 -2.886 1.00 86.81 70 GLY A O 1
ATOM 574 N N . LYS A 1 71 ? 14.726 -3.027 -4.459 1.00 84.31 71 LYS A N 1
ATOM 575 C CA . LYS A 1 71 ? 15.729 -2.228 -5.174 1.00 84.31 71 LYS A CA 1
ATOM 576 C C . LYS A 1 71 ? 16.353 -1.119 -4.325 1.00 84.31 71 LYS A C 1
ATOM 578 O O . LYS A 1 71 ? 17.513 -0.776 -4.532 1.00 84.31 71 LYS A O 1
ATOM 583 N N . TYR A 1 72 ? 15.596 -0.510 -3.414 1.00 83.75 72 TYR A N 1
ATOM 584 C CA . TYR A 1 72 ? 16.115 0.562 -2.561 1.00 83.75 72 TYR A CA 1
ATOM 585 C C . TYR A 1 72 ? 16.835 0.068 -1.309 1.00 83.75 72 TYR A C 1
ATOM 587 O O . TYR A 1 72 ? 17.579 0.850 -0.721 1.00 83.75 72 TYR A O 1
ATOM 595 N N . THR A 1 73 ? 16.617 -1.183 -0.903 1.00 85.75 73 THR A N 1
ATOM 596 C CA . THR A 1 73 ? 17.162 -1.766 0.334 1.00 85.75 73 THR A CA 1
ATOM 597 C C . THR A 1 73 ? 18.188 -2.872 0.075 1.00 85.75 73 THR A C 1
ATOM 599 O O . THR A 1 73 ? 18.454 -3.668 0.973 1.00 85.75 73 THR A O 1
ATOM 602 N N . ASP A 1 74 ? 18.756 -2.930 -1.136 1.00 83.50 74 ASP A N 1
ATOM 603 C CA . ASP A 1 74 ? 19.690 -3.972 -1.594 1.00 83.50 74 ASP A CA 1
ATOM 604 C C . ASP A 1 74 ? 19.198 -5.391 -1.246 1.00 83.50 74 ASP A C 1
ATOM 606 O O . ASP A 1 74 ? 19.898 -6.174 -0.605 1.00 83.50 74 ASP A O 1
ATOM 610 N N . GLU A 1 75 ? 17.942 -5.683 -1.605 1.00 83.25 75 GLU A N 1
ATOM 611 C CA . GLU A 1 75 ? 17.263 -6.978 -1.414 1.00 83.25 75 GLU A CA 1
ATOM 612 C C . GLU A 1 75 ? 17.131 -7.453 0.048 1.00 83.25 75 GLU A C 1
ATOM 614 O O . GLU A 1 75 ? 16.708 -8.578 0.309 1.00 83.25 75 GLU A O 1
ATOM 619 N N . ARG A 1 76 ? 17.399 -6.589 1.038 1.00 80.56 76 ARG A N 1
ATOM 620 C CA . ARG A 1 76 ? 17.137 -6.891 2.461 1.00 80.56 76 ARG A CA 1
ATOM 621 C C . ARG A 1 76 ? 15.641 -7.035 2.754 1.00 80.56 76 ARG A C 1
ATOM 623 O O . ARG A 1 76 ? 15.271 -7.683 3.732 1.00 80.56 76 ARG A O 1
ATOM 630 N N . MET A 1 77 ? 14.791 -6.388 1.953 1.00 84.44 77 MET A N 1
ATOM 631 C CA . MET A 1 77 ? 13.336 -6.447 2.057 1.00 84.44 77 MET A CA 1
ATOM 632 C C . MET A 1 77 ? 12.705 -6.432 0.665 1.00 84.44 77 MET A C 1
ATOM 634 O O . MET A 1 77 ? 12.678 -5.394 0.009 1.00 84.44 77 MET A O 1
ATOM 638 N N . GLY A 1 78 ? 12.188 -7.572 0.222 1.00 84.75 78 GLY A N 1
ATOM 639 C CA . GLY A 1 78 ? 11.673 -7.756 -1.125 1.00 84.75 78 GLY A CA 1
ATOM 640 C C . GLY A 1 78 ? 10.149 -7.792 -1.221 1.00 84.75 78 GLY A C 1
ATOM 641 O O . GLY A 1 78 ? 9.379 -7.395 -0.333 1.00 84.75 78 GLY A O 1
ATOM 642 N N . THR A 1 79 ? 9.702 -8.296 -2.366 1.00 88.00 79 THR A N 1
ATOM 643 C CA . THR A 1 79 ? 8.285 -8.442 -2.710 1.00 88.00 79 THR A CA 1
ATOM 644 C C . THR A 1 79 ? 7.587 -9.503 -1.856 1.00 88.00 79 THR A C 1
ATOM 646 O O . THR A 1 79 ? 6.416 -9.362 -1.508 1.00 88.00 79 THR A O 1
ATOM 649 N N . THR A 1 80 ? 8.293 -10.563 -1.466 1.00 90.31 80 THR A N 1
ATOM 650 C CA . THR A 1 80 ? 7.739 -11.657 -0.656 1.00 90.31 80 THR A CA 1
ATOM 651 C C . THR A 1 80 ? 7.390 -11.208 0.758 1.00 90.31 80 THR A C 1
ATOM 653 O O . THR A 1 80 ? 6.294 -11.495 1.244 1.00 90.31 80 THR A O 1
ATOM 656 N N . GLU A 1 81 ? 8.275 -10.454 1.407 1.00 90.25 81 GLU A N 1
ATOM 657 C CA . GLU A 1 81 ? 8.085 -9.979 2.781 1.00 90.25 81 GLU A CA 1
ATOM 658 C C . GLU A 1 81 ? 6.967 -8.940 2.842 1.00 90.25 81 GLU A C 1
ATOM 660 O O . GLU A 1 81 ? 6.164 -8.942 3.774 1.00 90.25 81 GLU A O 1
ATOM 665 N N . THR A 1 82 ? 6.886 -8.071 1.832 1.00 89.06 82 THR A N 1
ATOM 666 C CA . THR A 1 82 ? 5.841 -7.044 1.734 1.00 89.06 82 THR A CA 1
ATOM 667 C C . THR A 1 82 ? 4.461 -7.649 1.472 1.00 89.06 82 THR A C 1
ATOM 669 O O . THR A 1 82 ? 3.501 -7.260 2.142 1.00 89.06 82 THR A O 1
ATOM 672 N N . LEU A 1 83 ? 4.357 -8.658 0.598 1.00 91.44 83 LEU A N 1
ATOM 673 C CA . LEU A 1 83 ? 3.112 -9.404 0.377 1.00 91.44 83 LEU A CA 1
ATOM 674 C C . LEU A 1 83 ? 2.667 -10.162 1.632 1.00 91.44 83 LEU A C 1
ATOM 676 O O . LEU A 1 83 ? 1.494 -10.094 2.009 1.00 91.44 83 LEU A O 1
ATOM 680 N N . LEU A 1 84 ? 3.595 -10.850 2.305 1.00 92.38 84 LEU A N 1
ATOM 681 C CA . LEU A 1 84 ? 3.298 -11.570 3.542 1.00 92.38 84 LEU A CA 1
ATOM 682 C C . LEU A 1 84 ? 2.847 -10.606 4.648 1.00 92.38 84 LEU A C 1
ATOM 684 O O . LEU A 1 84 ? 1.850 -10.869 5.323 1.00 92.38 84 LEU A O 1
ATOM 688 N N . ALA A 1 85 ? 3.535 -9.472 4.805 1.00 91.00 85 ALA A N 1
ATOM 689 C CA . ALA A 1 85 ? 3.167 -8.441 5.769 1.00 91.00 85 ALA A CA 1
ATOM 690 C C . ALA A 1 85 ? 1.774 -7.868 5.478 1.00 91.00 85 ALA A C 1
ATOM 692 O O . ALA A 1 85 ? 0.960 -7.758 6.393 1.00 91.00 85 ALA A O 1
ATOM 693 N N . GLN A 1 86 ? 1.457 -7.562 4.216 1.00 92.50 86 GLN A N 1
ATOM 694 C CA . GLN A 1 86 ? 0.134 -7.071 3.831 1.00 92.50 86 GLN A CA 1
ATOM 695 C C . GLN A 1 86 ? -0.965 -8.102 4.110 1.00 92.50 86 GLN A C 1
ATOM 697 O O . GLN A 1 86 ? -2.020 -7.734 4.627 1.00 92.50 86 GLN A O 1
ATOM 702 N N . ALA A 1 87 ? -0.726 -9.382 3.816 1.00 92.56 87 ALA A N 1
ATOM 703 C CA . ALA A 1 87 ? -1.685 -10.447 4.097 1.00 92.56 87 ALA A CA 1
ATOM 704 C C . ALA A 1 87 ? -1.950 -10.588 5.606 1.00 92.56 87 ALA A C 1
ATOM 706 O O . ALA A 1 87 ? -3.106 -10.596 6.032 1.00 92.56 87 ALA A O 1
ATOM 707 N N . LEU A 1 88 ? -0.893 -10.635 6.423 1.00 94.25 88 LEU A N 1
ATOM 708 C CA . LEU A 1 88 ? -1.012 -10.752 7.878 1.00 94.25 88 LEU A CA 1
ATOM 709 C C . LEU A 1 88 ? -1.677 -9.518 8.498 1.00 94.25 88 LEU A C 1
ATOM 711 O O . LEU A 1 88 ? -2.633 -9.659 9.261 1.00 94.25 88 LEU A O 1
ATOM 715 N N . CYS A 1 89 ? -1.226 -8.311 8.147 1.00 93.00 89 CYS A N 1
ATOM 716 C CA . CYS A 1 89 ? -1.828 -7.069 8.632 1.00 93.00 89 CYS A CA 1
ATOM 717 C C . CYS A 1 89 ? -3.284 -6.928 8.177 1.00 93.00 89 CYS A C 1
ATOM 719 O O . CYS A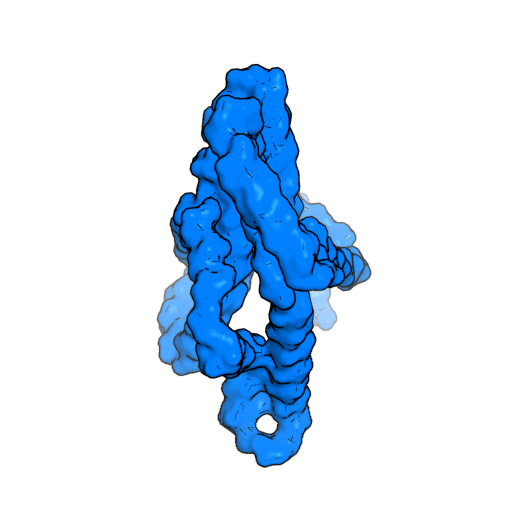 1 89 ? -4.118 -6.519 8.976 1.00 93.00 89 CYS A O 1
ATOM 721 N N . GLY A 1 90 ? -3.611 -7.317 6.942 1.00 92.81 90 GLY A N 1
ATOM 722 C CA . GLY A 1 90 ? -4.976 -7.284 6.419 1.00 92.81 90 GLY A CA 1
ATOM 723 C C . GLY A 1 90 ? -5.927 -8.214 7.174 1.00 92.81 90 GLY A C 1
ATOM 724 O O . GLY A 1 90 ? -7.029 -7.798 7.526 1.00 92.81 90 GLY A O 1
ATOM 725 N N . VAL A 1 91 ? -5.497 -9.441 7.493 1.00 93.38 91 VAL A N 1
ATOM 726 C CA . VAL A 1 91 ? -6.295 -10.381 8.302 1.00 93.38 91 VAL A CA 1
ATOM 727 C C . VAL A 1 91 ? -6.471 -9.859 9.728 1.00 93.38 91 VAL A C 1
ATOM 729 O O . VAL A 1 91 ? -7.589 -9.846 10.242 1.00 93.38 91 VAL A O 1
ATOM 732 N N . LEU A 1 92 ? -5.393 -9.385 10.360 1.00 94.88 92 LEU A N 1
ATOM 733 C CA . LEU A 1 92 ? -5.459 -8.826 11.712 1.00 94.88 92 LEU A CA 1
ATOM 734 C C . LEU A 1 92 ? -6.360 -7.588 11.769 1.00 94.88 92 LEU A C 1
ATOM 736 O O . LEU A 1 92 ? -7.182 -7.475 12.676 1.00 94.88 92 LEU A O 1
ATOM 740 N N . TRP A 1 93 ? -6.255 -6.690 10.789 1.00 94.00 93 TRP A N 1
ATOM 741 C CA . TRP A 1 93 ? -7.105 -5.508 10.687 1.00 94.00 93 TRP A CA 1
ATOM 742 C C . TRP A 1 93 ? -8.566 -5.889 10.439 1.00 94.00 93 TRP A C 1
ATOM 744 O O . TRP A 1 93 ? -9.454 -5.379 11.117 1.00 94.00 93 TRP A O 1
ATOM 754 N N . GLY A 1 94 ? -8.832 -6.822 9.526 1.00 91.62 94 GLY A N 1
ATOM 755 C CA . GLY A 1 94 ? -10.189 -7.281 9.231 1.00 91.62 94 GLY A CA 1
ATOM 756 C C . GLY A 1 94 ? -10.907 -7.877 10.446 1.00 91.62 94 GLY A C 1
ATOM 757 O O . GLY A 1 94 ? -12.104 -7.659 10.603 1.00 91.62 94 GLY A O 1
ATOM 758 N N . LEU A 1 95 ? -10.181 -8.579 11.324 1.00 91.75 95 LEU A N 1
ATOM 759 C CA . LEU A 1 95 ? -10.749 -9.212 12.521 1.00 91.75 95 LEU A CA 1
ATOM 760 C C . LEU A 1 95 ? -10.817 -8.280 13.741 1.00 91.75 95 LEU A C 1
ATOM 762 O O . LEU A 1 95 ? -11.753 -8.375 14.529 1.00 91.75 95 LEU A O 1
ATOM 766 N N . LEU A 1 96 ? -9.822 -7.410 13.941 1.00 91.62 96 LEU A N 1
ATOM 767 C CA . LEU A 1 96 ? -9.683 -6.637 15.185 1.00 91.62 96 LEU A CA 1
ATOM 768 C C . LEU A 1 96 ? -10.075 -5.158 15.056 1.00 91.62 96 LEU A C 1
ATOM 770 O O . LEU A 1 96 ? -10.192 -4.474 16.074 1.00 91.62 96 LEU A O 1
ATOM 774 N N . SER A 1 97 ? -10.253 -4.629 13.844 1.00 91.50 97 SER A N 1
ATOM 775 C CA . SER A 1 97 ? -10.569 -3.208 13.656 1.00 91.50 97 SER A CA 1
ATOM 776 C C . SER A 1 97 ? -12.032 -2.876 13.961 1.00 91.50 97 SER A C 1
ATOM 778 O O . SER A 1 97 ? -12.944 -3.682 13.783 1.00 91.50 97 SER A O 1
ATOM 780 N N . CYS A 1 98 ? -12.277 -1.626 14.362 1.00 89.44 98 CYS A N 1
ATOM 781 C CA . CYS A 1 98 ? -13.637 -1.097 14.495 1.00 89.44 98 CYS A CA 1
ATOM 782 C C . CYS A 1 98 ? -14.278 -0.744 13.134 1.00 89.44 98 CYS A C 1
ATOM 784 O O . CYS A 1 98 ? -15.492 -0.547 13.054 1.00 89.44 98 CYS A O 1
ATOM 786 N N . GLN A 1 99 ? -13.475 -0.693 12.061 1.00 89.81 99 GLN A N 1
ATOM 787 C CA . GLN A 1 99 ? -13.908 -0.385 10.698 1.00 89.81 99 GLN A CA 1
ATOM 788 C C . GLN A 1 99 ? -13.158 -1.260 9.669 1.00 89.81 99 GLN A C 1
ATOM 790 O O . GLN A 1 99 ? -12.138 -0.834 9.113 1.00 89.81 99 GLN A O 1
ATOM 795 N N . PRO A 1 100 ? -13.676 -2.465 9.360 1.00 89.25 100 PRO A N 1
ATOM 796 C CA . PRO A 1 100 ? -13.004 -3.427 8.481 1.00 89.25 100 PRO A CA 1
ATOM 797 C C . PRO A 1 100 ? -13.062 -3.059 6.991 1.00 89.25 100 PRO A C 1
ATOM 799 O O . PRO A 1 100 ? -12.433 -3.716 6.172 1.00 89.25 100 PRO A O 1
ATOM 802 N N . LEU A 1 101 ? -13.790 -1.999 6.615 1.00 89.62 101 LEU A N 1
ATOM 803 C CA . LEU A 1 101 ? -13.875 -1.532 5.225 1.00 89.62 101 LEU A CA 1
ATOM 804 C C . LEU A 1 101 ? -12.591 -0.819 4.749 1.00 89.62 101 LEU A C 1
ATOM 806 O O . LEU A 1 101 ? -12.429 -0.562 3.558 1.00 89.62 101 LEU A O 1
ATOM 810 N N . ILE A 1 102 ? -11.691 -0.464 5.672 1.00 90.12 102 ILE A N 1
ATOM 811 C CA . ILE A 1 102 ? -10.423 0.202 5.355 1.00 90.12 102 ILE A CA 1
ATOM 812 C C . ILE A 1 102 ? -9.407 -0.841 4.888 1.00 90.12 102 ILE A C 1
ATOM 814 O O . ILE A 1 102 ? -9.123 -1.808 5.590 1.00 90.12 102 ILE A O 1
ATOM 818 N N . ILE A 1 103 ? -8.825 -0.604 3.713 1.00 87.75 103 ILE A N 1
ATOM 819 C CA . ILE A 1 103 ? -7.809 -1.470 3.114 1.00 87.75 103 ILE A CA 1
ATOM 820 C C . ILE A 1 103 ? -6.426 -0.935 3.476 1.00 87.75 103 ILE A C 1
ATOM 822 O O . ILE A 1 103 ? -6.085 0.202 3.147 1.00 87.75 103 ILE A O 1
ATOM 826 N N . GLN A 1 104 ? -5.615 -1.770 4.118 1.00 87.31 104 GLN A N 1
ATOM 827 C CA . GLN A 1 104 ? -4.231 -1.448 4.442 1.00 87.31 104 GLN A CA 1
ATOM 828 C C . GLN A 1 104 ? -3.302 -1.894 3.306 1.00 87.31 104 GLN A C 1
ATOM 830 O O . GLN A 1 104 ? -3.295 -3.058 2.912 1.00 87.31 104 GLN A O 1
ATOM 835 N N . SER A 1 105 ? -2.502 -0.966 2.786 1.00 84.19 105 SER A N 1
ATOM 836 C CA . SER A 1 105 ? -1.476 -1.223 1.771 1.00 84.19 105 SER A CA 1
ATOM 837 C C . SER A 1 105 ? -0.266 -0.335 2.038 1.00 84.19 105 SER A C 1
ATOM 839 O O . SER A 1 105 ? -0.393 0.732 2.646 1.00 84.19 105 SER A O 1
ATOM 841 N N . ALA A 1 106 ? 0.907 -0.757 1.564 1.00 81.44 106 ALA A N 1
ATOM 842 C CA . ALA A 1 106 ? 2.074 0.114 1.515 1.00 81.44 106 ALA A CA 1
ATOM 843 C C . ALA A 1 106 ? 1.765 1.365 0.673 1.00 81.44 106 ALA A C 1
ATOM 845 O O . ALA A 1 106 ? 1.027 1.297 -0.314 1.00 81.44 106 ALA A O 1
ATOM 846 N N . THR A 1 107 ? 2.318 2.507 1.083 1.00 85.88 107 THR A N 1
ATOM 847 C CA . THR A 1 107 ? 2.140 3.794 0.403 1.00 85.88 107 THR A CA 1
ATOM 848 C C . THR A 1 107 ? 3.493 4.376 0.002 1.00 85.88 107 THR A C 1
ATOM 850 O O . THR A 1 107 ? 4.510 4.122 0.650 1.00 85.88 107 THR A O 1
ATOM 853 N N . GLY A 1 108 ? 3.503 5.192 -1.055 1.00 82.75 108 GLY A N 1
ATOM 854 C CA . GLY A 1 108 ? 4.717 5.843 -1.561 1.00 82.75 108 GLY A CA 1
ATOM 855 C C . GLY A 1 108 ? 5.524 6.612 -0.500 1.00 82.75 108 GLY A C 1
ATOM 856 O O . GLY A 1 108 ? 6.739 6.442 -0.450 1.00 82.75 108 GLY A O 1
ATOM 857 N N . PRO A 1 109 ? 4.906 7.397 0.405 1.00 85.00 109 PRO A N 1
ATOM 858 C CA . PRO A 1 109 ? 5.650 8.087 1.461 1.00 85.00 109 PRO A CA 1
ATOM 859 C C . PRO A 1 109 ? 6.401 7.141 2.406 1.00 85.00 109 PRO A C 1
ATOM 861 O O . PRO A 1 109 ? 7.531 7.436 2.788 1.00 85.00 109 PRO A O 1
ATOM 864 N N . VAL A 1 110 ? 5.808 5.991 2.747 1.00 87.38 110 VAL A N 1
ATOM 865 C CA . VAL A 1 110 ? 6.469 4.974 3.580 1.00 87.38 110 VAL A CA 1
ATOM 866 C C . VAL A 1 110 ? 7.657 4.365 2.834 1.00 87.38 110 VAL A C 1
ATOM 868 O O . VAL A 1 110 ? 8.723 4.216 3.420 1.00 87.38 110 VAL A O 1
ATOM 871 N N . LEU A 1 111 ? 7.518 4.091 1.533 1.00 85.62 111 LEU A N 1
ATOM 872 C CA . LEU A 1 111 ? 8.623 3.619 0.690 1.00 85.62 111 LEU A CA 1
ATOM 873 C C . LEU A 1 111 ? 9.798 4.613 0.672 1.00 85.62 111 LEU A C 1
ATOM 875 O O . LEU A 1 111 ? 10.945 4.218 0.858 1.00 85.62 111 LEU A O 1
ATOM 879 N N . ILE A 1 112 ? 9.520 5.905 0.472 1.00 86.88 112 ILE A N 1
ATOM 880 C CA . ILE A 1 112 ? 10.552 6.955 0.436 1.00 86.88 112 ILE A CA 1
ATOM 881 C C . ILE A 1 112 ? 11.241 7.089 1.799 1.00 86.88 112 ILE A C 1
ATOM 883 O O . ILE A 1 112 ? 12.461 7.269 1.865 1.00 86.88 112 ILE A O 1
ATOM 887 N N . PHE A 1 113 ? 10.471 6.991 2.885 1.00 89.94 113 PHE A N 1
ATOM 888 C CA . PHE A 1 113 ? 11.013 6.991 4.239 1.00 89.94 113 PHE A CA 1
ATOM 889 C C . PHE A 1 113 ? 11.968 5.813 4.459 1.00 89.94 113 PHE A C 1
ATOM 891 O O . PHE A 1 113 ? 13.092 6.032 4.901 1.00 89.94 113 PHE A O 1
ATOM 898 N N . GLU A 1 114 ? 11.572 4.595 4.088 1.00 89.81 114 GLU A N 1
ATOM 899 C CA . GLU A 1 114 ? 12.412 3.395 4.217 1.00 89.81 114 GLU A CA 1
ATOM 900 C C . GLU A 1 114 ? 13.678 3.478 3.354 1.00 89.81 114 GLU A C 1
ATOM 902 O O . GLU A 1 114 ? 14.771 3.183 3.832 1.00 89.81 114 GLU A O 1
ATOM 907 N N . ALA A 1 115 ? 13.574 3.977 2.118 1.00 88.81 115 ALA A N 1
ATOM 908 C CA . ALA A 1 115 ? 14.737 4.202 1.260 1.00 88.81 115 ALA A CA 1
ATOM 909 C C . ALA A 1 115 ? 15.721 5.219 1.874 1.00 88.81 115 ALA A C 1
ATOM 911 O O . ALA A 1 115 ? 16.940 5.045 1.807 1.00 88.81 115 ALA A O 1
ATOM 912 N N . SER A 1 116 ? 15.201 6.274 2.506 1.00 91.69 116 SER A N 1
ATOM 913 C CA . SER A 1 116 ? 16.016 7.281 3.198 1.00 91.69 116 SER A CA 1
ATOM 914 C C . SER A 1 116 ? 16.636 6.730 4.483 1.00 91.69 116 SER A C 1
ATOM 916 O O . SER A 1 116 ? 17.800 7.008 4.774 1.00 91.69 116 SER A O 1
ATOM 918 N N . LEU A 1 117 ? 15.886 5.916 5.231 1.00 92.12 117 LEU A N 1
ATOM 919 C CA . LEU A 1 117 ? 16.369 5.228 6.424 1.00 92.12 117 LEU A CA 1
ATOM 920 C C . LEU A 1 117 ? 17.503 4.266 6.068 1.00 92.12 117 LEU A C 1
ATOM 922 O O . LEU A 1 117 ? 18.533 4.276 6.734 1.00 92.12 117 LEU A O 1
ATOM 926 N N . TYR A 1 118 ? 17.362 3.513 4.977 1.00 91.88 118 TYR A N 1
ATOM 927 C CA . TYR A 1 118 ? 18.415 2.638 4.476 1.00 91.88 118 TYR A CA 1
ATOM 928 C C . TYR A 1 118 ? 19.691 3.414 4.141 1.00 91.88 118 TYR A C 1
ATOM 930 O O . TYR A 1 118 ? 20.765 3.073 4.632 1.00 91.88 118 TYR A O 1
ATOM 938 N N . ARG A 1 119 ? 19.578 4.525 3.398 1.00 91.38 119 ARG A N 1
ATOM 939 C CA . ARG A 1 119 ? 20.717 5.417 3.110 1.00 91.38 119 ARG A CA 1
ATOM 940 C C . ARG A 1 119 ? 21.401 5.894 4.393 1.00 91.38 119 ARG A C 1
ATOM 942 O O . ARG A 1 119 ? 22.626 5.858 4.477 1.00 91.38 119 ARG A O 1
ATOM 949 N N . LEU A 1 120 ? 20.634 6.287 5.406 1.00 93.06 120 LEU A N 1
ATOM 950 C CA . LEU A 1 120 ? 21.189 6.692 6.697 1.00 93.06 120 LEU A CA 1
ATOM 951 C C . LEU A 1 120 ? 21.915 5.533 7.400 1.00 93.06 120 LEU A C 1
ATOM 953 O O . LEU A 1 120 ? 23.041 5.710 7.860 1.00 93.06 120 LEU A O 1
ATOM 957 N N . CYS A 1 121 ? 21.308 4.346 7.438 1.00 92.38 121 CYS A N 1
ATOM 958 C CA . CYS A 1 121 ? 21.906 3.141 8.011 1.00 92.38 121 CYS A CA 1
ATOM 959 C C . CYS A 1 121 ? 23.222 2.766 7.319 1.00 92.38 121 CYS A C 1
ATOM 961 O O . CYS A 1 121 ? 24.178 2.432 8.011 1.00 92.38 121 CYS A O 1
ATOM 963 N N . THR A 1 122 ? 23.311 2.893 5.989 1.00 90.50 122 THR A N 1
ATOM 964 C CA . THR A 1 122 ? 24.556 2.613 5.249 1.00 90.50 122 THR A CA 1
ATOM 965 C C . THR A 1 122 ? 25.689 3.574 5.604 1.00 90.50 122 THR A C 1
ATOM 967 O O . THR A 1 122 ? 26.830 3.143 5.720 1.00 90.50 122 THR A O 1
ATOM 970 N N . VAL A 1 123 ? 25.389 4.858 5.834 1.00 94.75 123 VAL A N 1
ATOM 971 C CA . VAL A 1 123 ? 26.396 5.859 6.235 1.00 94.75 123 VAL A CA 1
ATOM 972 C C . VAL A 1 123 ? 26.846 5.658 7.683 1.00 94.75 123 VAL A C 1
ATOM 974 O O . VAL A 1 123 ? 27.997 5.927 8.012 1.00 94.75 123 VAL A O 1
ATOM 977 N N . LEU A 1 124 ? 25.943 5.197 8.549 1.00 93.62 124 LEU A N 1
ATOM 978 C CA . LEU A 1 124 ? 26.216 4.948 9.967 1.00 93.62 124 LEU A CA 1
ATOM 979 C C . LEU A 1 124 ? 26.706 3.519 10.259 1.00 93.62 124 LEU A C 1
ATOM 981 O O . LEU A 1 124 ? 26.913 3.194 11.424 1.00 93.62 124 LEU A O 1
ATOM 985 N N . GLU A 1 125 ? 26.857 2.674 9.233 1.00 92.50 125 GLU A N 1
ATOM 986 C CA . GLU A 1 125 ? 27.215 1.250 9.348 1.00 92.50 125 GLU A CA 1
ATOM 987 C C . GLU A 1 125 ? 26.291 0.457 10.298 1.00 92.50 125 GLU A C 1
ATOM 989 O O . GLU A 1 125 ? 26.705 -0.471 10.992 1.00 92.50 125 GLU A O 1
ATOM 994 N N . LEU A 1 126 ? 25.005 0.820 10.327 1.00 91.88 126 LEU A N 1
ATOM 995 C CA . LEU A 1 126 ? 23.984 0.156 11.137 1.00 91.88 126 LEU A CA 1
ATOM 996 C C . LEU A 1 126 ? 23.185 -0.844 10.302 1.00 91.88 126 LEU A C 1
ATOM 998 O O . LEU A 1 126 ? 22.887 -0.613 9.130 1.00 91.88 126 LEU A O 1
ATOM 1002 N N . ASP A 1 127 ? 22.769 -1.941 10.931 1.00 91.12 127 ASP A N 1
ATOM 1003 C CA . ASP A 1 127 ? 21.880 -2.899 10.285 1.00 91.12 127 ASP A CA 1
ATOM 1004 C C . ASP A 1 127 ? 20.432 -2.377 10.212 1.00 91.12 127 ASP A C 1
ATOM 1006 O O . ASP A 1 127 ? 19.833 -1.998 11.225 1.00 91.12 127 ASP A O 1
ATOM 1010 N N . LEU A 1 128 ? 19.862 -2.396 9.001 1.00 89.38 128 LEU A N 1
ATOM 1011 C CA . LEU A 1 128 ? 18.520 -1.889 8.705 1.00 89.38 128 LEU A CA 1
ATOM 1012 C C . LEU A 1 128 ? 17.448 -2.575 9.560 1.00 89.38 128 LEU A C 1
ATOM 1014 O O . LEU A 1 128 ? 16.591 -1.895 10.125 1.00 89.38 128 LEU A O 1
ATOM 1018 N N . LEU A 1 129 ? 17.488 -3.909 9.671 1.00 90.50 129 LEU A N 1
ATOM 1019 C CA . LEU A 1 129 ? 16.451 -4.672 10.373 1.00 90.50 129 LEU A CA 1
ATOM 1020 C C . LEU A 1 129 ? 16.422 -4.313 11.862 1.00 90.50 129 LEU A C 1
ATOM 1022 O O . LEU A 1 129 ? 15.347 -4.132 12.439 1.00 90.50 129 LEU A O 1
ATOM 1026 N N . THR A 1 130 ? 17.600 -4.144 12.464 1.00 92.94 130 THR A N 1
ATOM 1027 C CA . THR A 1 130 ? 17.733 -3.745 13.868 1.00 92.94 130 THR A CA 1
ATOM 1028 C C . THR A 1 130 ? 17.158 -2.347 14.107 1.00 92.94 130 THR A C 1
ATOM 1030 O O . THR A 1 130 ? 16.339 -2.162 15.010 1.00 92.94 130 THR A O 1
ATOM 1033 N N . VAL A 1 131 ? 17.520 -1.363 13.277 1.00 92.88 131 VAL A N 1
ATOM 1034 C CA . VAL A 1 131 ? 16.990 0.010 13.389 1.00 92.88 131 VAL A CA 1
ATOM 1035 C C . VAL A 1 131 ? 15.475 0.024 13.196 1.00 92.88 131 VAL A C 1
ATOM 1037 O O . VAL A 1 131 ? 14.756 0.668 13.963 1.00 92.88 131 VAL A O 1
ATOM 1040 N N . ARG A 1 132 ? 14.975 -0.742 12.224 1.00 91.69 132 ARG A N 1
ATOM 1041 C CA . ARG A 1 132 ? 13.545 -0.864 11.941 1.00 91.69 132 ARG A CA 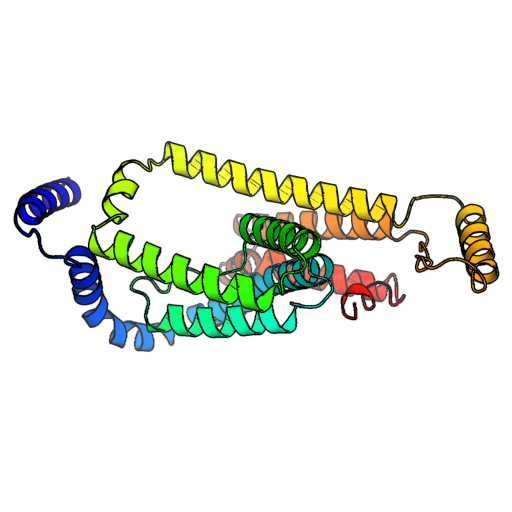1
ATOM 1042 C C . ARG A 1 132 ? 12.768 -1.467 13.109 1.00 91.69 132 ARG A C 1
ATOM 1044 O O . ARG A 1 132 ? 11.675 -0.993 13.411 1.00 91.69 132 ARG A O 1
ATOM 1051 N N . PHE A 1 133 ? 13.323 -2.466 13.794 1.00 93.50 133 PHE A N 1
ATOM 1052 C CA . PHE A 1 133 ? 12.701 -3.053 14.981 1.00 93.50 133 PHE A CA 1
ATOM 1053 C C . PHE A 1 133 ? 12.517 -2.015 16.099 1.00 93.50 133 PHE A C 1
ATOM 1055 O O . PHE A 1 133 ? 11.411 -1.856 16.619 1.00 93.50 133 PHE A O 1
ATOM 1062 N N . PHE A 1 134 ? 13.562 -1.245 16.418 1.00 95.25 134 PHE A N 1
ATOM 1063 C CA . PHE A 1 134 ? 13.464 -0.186 17.428 1.00 95.25 134 PHE A CA 1
ATOM 1064 C C . PHE A 1 134 ? 12.544 0.958 16.993 1.00 95.25 134 PHE A C 1
ATOM 1066 O O . PHE A 1 134 ? 11.756 1.442 17.806 1.00 95.25 134 PHE A O 1
ATOM 1073 N N . ALA A 1 135 ? 12.585 1.359 15.720 1.00 93.75 135 ALA A N 1
ATOM 1074 C CA . ALA A 1 135 ? 11.654 2.342 15.172 1.00 93.75 135 ALA A CA 1
ATOM 1075 C C . ALA A 1 135 ? 10.198 1.864 15.307 1.00 93.75 135 ALA A C 1
ATOM 1077 O O . ALA A 1 135 ? 9.341 2.628 15.745 1.00 93.75 135 ALA A O 1
ATOM 1078 N N . GLY A 1 136 ? 9.927 0.586 15.024 1.00 94.31 136 GLY A N 1
ATOM 1079 C CA . GLY A 1 136 ? 8.614 -0.033 15.201 1.00 94.31 136 GLY A CA 1
ATOM 1080 C C . GLY A 1 136 ? 8.130 -0.016 16.653 1.00 94.31 136 GLY A C 1
ATOM 1081 O O . GLY A 1 136 ? 6.974 0.326 16.903 1.00 94.31 136 GLY A O 1
ATOM 1082 N N . ILE A 1 137 ? 9.011 -0.304 17.619 1.00 96.38 137 ILE A N 1
ATOM 1083 C CA . ILE A 1 137 ? 8.688 -0.194 19.053 1.00 96.38 137 ILE A CA 1
ATOM 1084 C C . ILE A 1 137 ? 8.308 1.245 19.411 1.00 96.38 137 ILE A C 1
ATOM 1086 O O . ILE A 1 137 ? 7.299 1.464 20.080 1.00 96.38 137 ILE A O 1
ATOM 1090 N N . TRP A 1 138 ? 9.074 2.235 18.950 1.00 96.62 138 TRP A N 1
ATOM 1091 C CA . TRP A 1 138 ? 8.765 3.640 19.216 1.00 96.62 138 TRP A CA 1
ATOM 1092 C C . TRP A 1 138 ? 7.456 4.084 18.567 1.00 96.62 138 TRP A C 1
ATOM 1094 O O . TRP A 1 138 ? 6.667 4.759 19.224 1.00 96.62 138 TRP A O 1
ATOM 1104 N N . ILE A 1 139 ? 7.181 3.663 17.330 1.00 95.19 139 ILE A N 1
ATOM 1105 C CA . ILE A 1 139 ? 5.894 3.918 16.669 1.00 95.19 139 ILE A CA 1
ATOM 1106 C C . ILE A 1 139 ? 4.755 3.318 17.498 1.00 95.19 139 ILE A C 1
ATOM 1108 O O . ILE A 1 139 ? 3.778 4.011 17.763 1.00 95.19 139 ILE A O 1
ATOM 1112 N N . PHE A 1 140 ? 4.895 2.082 17.985 1.00 95.75 140 PHE A N 1
ATOM 1113 C CA . PHE A 1 140 ? 3.890 1.449 18.840 1.00 95.75 140 PHE A CA 1
ATOM 1114 C C . PHE A 1 140 ? 3.655 2.225 20.146 1.00 95.75 140 PHE A C 1
ATOM 1116 O O . PHE A 1 140 ? 2.508 2.488 20.506 1.00 95.75 140 PHE A O 1
ATOM 1123 N N . VAL A 1 141 ? 4.724 2.650 20.829 1.00 97.00 141 VAL A N 1
ATOM 1124 C CA . VAL A 1 141 ? 4.631 3.455 22.060 1.00 97.00 141 VAL A CA 1
ATOM 1125 C C . VAL A 1 141 ? 3.959 4.804 21.790 1.00 97.00 141 VAL A C 1
ATOM 1127 O O . VAL A 1 141 ? 3.057 5.194 22.530 1.00 97.00 141 VAL A O 1
ATOM 1130 N N . ILE A 1 142 ? 4.345 5.501 20.717 1.00 95.94 142 ILE A N 1
ATOM 1131 C CA . ILE A 1 142 ? 3.739 6.782 20.327 1.00 95.94 142 ILE A CA 1
ATOM 1132 C C . ILE A 1 142 ? 2.259 6.586 19.984 1.00 95.94 142 ILE A C 1
ATOM 1134 O O . ILE A 1 142 ? 1.425 7.356 20.453 1.00 95.94 142 ILE A O 1
ATOM 1138 N N . CYS A 1 143 ? 1.903 5.537 19.239 1.00 94.25 143 CYS A N 1
ATOM 1139 C CA . CYS A 1 143 ? 0.510 5.211 18.939 1.00 94.25 143 CYS A CA 1
ATOM 1140 C C . CYS A 1 143 ? -0.304 4.947 20.212 1.00 94.25 143 CYS A C 1
ATOM 1142 O O . CYS A 1 143 ? -1.405 5.480 20.337 1.00 94.25 143 CYS A O 1
ATOM 1144 N N . LEU A 1 144 ? 0.229 4.190 21.178 1.00 93.38 144 LEU A N 1
ATOM 1145 C CA . LEU A 1 144 ? -0.445 3.965 22.461 1.00 93.38 144 LEU A CA 1
ATOM 1146 C C . LEU A 1 144 ? -0.668 5.268 23.230 1.00 93.38 144 LEU A C 1
ATOM 1148 O O . LEU A 1 144 ? -1.752 5.466 23.770 1.00 93.38 144 LEU A O 1
ATOM 1152 N N . ILE A 1 145 ? 0.324 6.161 23.250 1.00 93.31 145 ILE A N 1
ATOM 1153 C CA . ILE A 1 145 ? 0.212 7.485 23.874 1.00 93.31 145 ILE A CA 1
ATOM 1154 C C . ILE A 1 145 ? -0.881 8.308 23.181 1.00 93.31 145 ILE A C 1
ATOM 1156 O O . ILE A 1 145 ? -1.762 8.844 23.846 1.00 93.31 145 ILE A O 1
ATOM 1160 N N . VAL A 1 146 ? -0.877 8.374 21.849 1.00 92.88 146 VAL A N 1
ATOM 1161 C CA . VAL A 1 146 ? -1.875 9.135 21.081 1.00 92.88 146 VAL A CA 1
ATOM 1162 C C . VAL A 1 146 ? -3.290 8.599 21.317 1.00 92.88 146 VAL A C 1
ATOM 1164 O O . VAL A 1 146 ? -4.213 9.390 21.494 1.00 92.88 146 VAL A O 1
ATOM 1167 N N . VAL A 1 147 ? -3.472 7.277 21.375 1.00 91.88 147 VAL A N 1
ATOM 1168 C CA . VAL A 1 147 ? -4.773 6.660 21.686 1.00 91.88 147 VAL A CA 1
ATOM 1169 C C . VAL A 1 147 ? -5.181 6.920 23.141 1.00 91.88 147 VAL A C 1
ATOM 1171 O O . VAL A 1 147 ? -6.342 7.222 23.408 1.00 91.88 147 VAL A O 1
ATOM 1174 N N . ALA A 1 148 ? -4.235 6.848 24.081 1.00 90.00 148 ALA A N 1
ATOM 1175 C CA . ALA A 1 148 ? -4.465 7.112 25.499 1.00 90.00 148 ALA A CA 1
ATOM 1176 C C . ALA A 1 148 ? -4.958 8.547 25.762 1.00 90.00 148 ALA A C 1
ATOM 1178 O O . ALA A 1 148 ? -5.813 8.740 26.627 1.00 90.00 148 ALA A O 1
ATOM 1179 N N . PHE A 1 149 ? -4.447 9.522 25.001 1.00 89.94 149 PHE A N 1
ATOM 1180 C CA . PHE A 1 149 ? -4.800 10.946 25.079 1.00 89.94 149 PHE A CA 1
ATOM 1181 C C . PHE A 1 149 ? -5.880 11.383 24.073 1.00 89.94 149 PHE A C 1
ATOM 1183 O O . PHE A 1 149 ? -6.020 12.577 23.822 1.00 89.94 149 PHE A O 1
ATOM 1190 N N . GLU A 1 150 ? -6.630 10.445 23.486 1.00 87.38 150 GLU A N 1
ATOM 1191 C CA . GLU A 1 150 ? -7.736 10.745 22.561 1.00 87.38 150 GLU A CA 1
ATOM 1192 C C . GLU A 1 150 ? -7.328 11.641 21.375 1.00 87.38 150 GLU A C 1
ATOM 1194 O O . GLU A 1 150 ? -8.041 12.558 20.966 1.00 87.38 150 GLU A O 1
ATOM 1199 N N . GLY A 1 151 ? -6.175 11.354 20.761 1.00 85.25 151 GLY A N 1
ATOM 1200 C CA . GLY A 1 151 ? -5.659 12.121 19.621 1.00 85.25 151 GLY A CA 1
ATOM 1201 C C . GLY A 1 151 ? -6.594 12.169 18.404 1.00 85.25 151 GLY A C 1
ATOM 1202 O O . GLY A 1 151 ? -6.450 13.052 17.558 1.00 85.25 151 GLY A O 1
ATOM 1203 N N . SER A 1 152 ? -7.594 11.283 18.331 1.00 85.88 152 SER A N 1
ATOM 1204 C CA . SER A 1 152 ? -8.673 11.329 17.335 1.00 85.88 152 SER A CA 1
ATOM 1205 C C . SER A 1 152 ? -9.451 12.647 17.360 1.00 85.88 152 SER A C 1
ATOM 1207 O O . SER A 1 152 ? -9.963 13.058 16.320 1.00 85.88 152 SER A O 1
ATOM 1209 N N . TRP A 1 153 ? -9.470 13.372 18.483 1.00 83.81 153 TRP A N 1
ATOM 1210 C CA . TRP A 1 153 ? -10.082 14.698 18.576 1.00 83.81 153 TRP A CA 1
ATOM 1211 C C . TRP A 1 153 ? -9.497 15.702 17.567 1.00 83.81 153 TRP A C 1
ATOM 1213 O O . TRP A 1 153 ? -10.225 16.538 17.024 1.00 83.81 153 TRP A O 1
ATOM 1223 N N . MET A 1 154 ? -8.206 15.581 17.223 1.00 85.81 154 MET A N 1
ATOM 1224 C CA . MET A 1 154 ? -7.562 16.443 16.222 1.00 85.81 154 MET A CA 1
ATOM 1225 C C . MET A 1 154 ? -8.174 16.297 14.821 1.00 85.81 154 MET 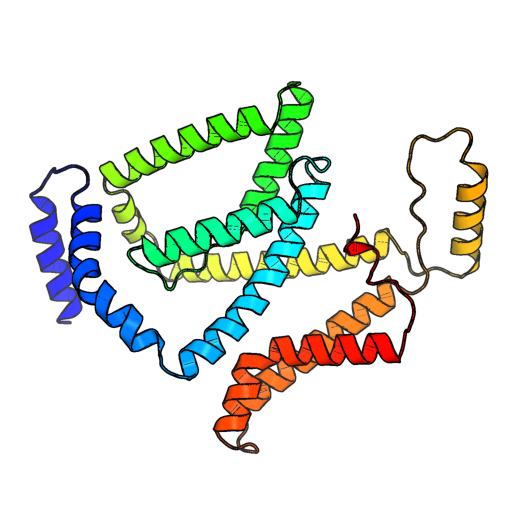A C 1
ATOM 1227 O O . MET A 1 154 ? -8.082 17.227 14.018 1.00 85.81 154 MET A O 1
ATOM 1231 N N . LEU A 1 155 ? -8.847 15.179 14.523 1.00 85.81 155 LEU A N 1
ATOM 1232 C CA . LEU A 1 155 ? -9.529 14.988 13.240 1.00 85.81 155 LEU A CA 1
ATOM 1233 C C . LEU A 1 155 ? -10.682 15.978 13.038 1.00 85.81 155 LEU A C 1
ATOM 1235 O O . LEU A 1 155 ? -11.038 16.249 11.898 1.00 85.81 155 LEU A O 1
ATOM 1239 N N . LYS A 1 156 ? -11.203 16.614 14.099 1.00 84.31 156 LYS A N 1
ATOM 1240 C CA . LYS A 1 156 ? -12.204 17.691 13.984 1.00 84.31 156 LYS A CA 1
ATOM 1241 C C . LYS A 1 156 ? -11.697 18.901 13.186 1.00 84.31 156 LYS A C 1
ATOM 1243 O O . LYS A 1 156 ? -12.501 19.651 12.636 1.00 84.31 156 LYS A O 1
ATOM 1248 N N . TYR A 1 157 ? -10.380 19.102 13.125 1.00 88.44 157 TYR A N 1
ATOM 1249 C CA . TYR A 1 157 ? -9.764 20.165 12.328 1.00 88.44 157 TYR A CA 1
ATOM 1250 C C . TYR A 1 157 ? -9.609 19.795 10.849 1.00 88.44 157 TYR A C 1
ATOM 1252 O O . TYR A 1 157 ? -9.429 20.684 10.014 1.00 88.44 157 TYR A O 1
ATOM 1260 N N . VAL A 1 158 ? -9.697 18.505 10.516 1.00 90.12 158 VAL A N 1
ATOM 1261 C CA . VAL A 1 158 ? -9.707 18.035 9.133 1.00 90.12 158 VAL A CA 1
ATOM 1262 C C . VAL A 1 158 ? -11.100 18.299 8.575 1.00 90.12 158 VAL A C 1
ATOM 1264 O O . VAL A 1 158 ? -12.101 17.743 9.015 1.00 90.12 158 VAL A O 1
ATOM 1267 N N . THR A 1 159 ? -11.171 19.219 7.620 1.00 93.50 159 THR A N 1
ATOM 1268 C CA . THR A 1 159 ? -12.417 19.594 6.948 1.00 93.50 159 THR A CA 1
ATOM 1269 C C . THR A 1 159 ? -12.471 18.983 5.554 1.00 93.50 159 THR A C 1
ATOM 1271 O O . THR A 1 159 ? -11.451 18.595 4.982 1.00 93.50 159 THR A O 1
ATOM 1274 N N . ARG A 1 160 ? -13.657 18.996 4.941 1.00 91.44 160 ARG A N 1
ATOM 1275 C CA . ARG A 1 160 ? -13.839 18.582 3.543 1.00 91.44 160 ARG A CA 1
ATOM 1276 C C . ARG A 1 160 ? -12.860 19.269 2.580 1.00 91.44 160 ARG A C 1
ATOM 1278 O O . ARG A 1 160 ? -12.394 18.651 1.633 1.00 91.44 160 ARG A O 1
ATOM 1285 N N . PHE A 1 161 ? -12.509 20.529 2.843 1.00 93.38 161 PHE A N 1
ATOM 1286 C CA . PHE A 1 161 ? -11.522 21.254 2.043 1.00 93.38 161 PHE A CA 1
ATOM 1287 C C . PHE A 1 161 ? -10.138 20.594 2.099 1.00 93.38 161 PHE A C 1
ATOM 1289 O O . PHE A 1 161 ? -9.508 20.382 1.065 1.00 93.38 161 PHE A O 1
ATOM 1296 N N . THR A 1 162 ? -9.674 20.217 3.294 1.00 93.00 162 THR A N 1
ATOM 1297 C CA . THR A 1 162 ? -8.391 19.519 3.453 1.00 93.00 162 THR A CA 1
ATOM 1298 C C . THR A 1 162 ? -8.425 18.107 2.871 1.00 93.00 162 THR A C 1
ATOM 1300 O O . THR A 1 162 ? -7.433 17.680 2.287 1.00 93.00 162 THR A O 1
ATOM 1303 N N . GLU A 1 163 ? -9.560 17.407 2.963 1.00 90.00 163 GLU A N 1
ATOM 1304 C CA . GLU A 1 163 ? -9.741 16.082 2.352 1.00 90.00 163 GLU A CA 1
ATOM 1305 C C . GLU A 1 163 ? -9.664 16.145 0.821 1.00 90.00 163 GLU A C 1
ATOM 1307 O O . GLU A 1 163 ? -8.954 15.350 0.205 1.00 90.00 163 GLU A O 1
ATOM 1312 N N . GLU A 1 164 ? -10.341 17.116 0.200 1.00 93.81 164 GLU A N 1
ATOM 1313 C CA . GLU A 1 164 ? -10.316 17.310 -1.253 1.00 93.81 164 GLU A CA 1
ATOM 1314 C C . GLU A 1 164 ? -8.909 17.698 -1.742 1.00 93.81 164 GLU A C 1
ATOM 1316 O O . GLU A 1 164 ? -8.428 17.127 -2.723 1.00 93.81 164 GLU A O 1
ATOM 1321 N N . ILE A 1 165 ? -8.199 18.584 -1.030 1.00 94.81 165 ILE A N 1
ATOM 1322 C CA . ILE A 1 165 ? -6.796 18.918 -1.345 1.00 94.81 165 ILE A CA 1
ATOM 1323 C C . ILE A 1 165 ? -5.903 17.682 -1.242 1.00 94.81 165 ILE A C 1
ATOM 1325 O O . ILE A 1 165 ? -5.088 17.436 -2.133 1.00 94.81 165 ILE A O 1
ATOM 1329 N N . PHE A 1 166 ? -6.052 16.892 -0.177 1.00 89.25 166 PHE A N 1
ATOM 1330 C CA . PHE A 1 166 ? -5.256 15.686 0.019 1.00 89.25 166 PHE A CA 1
ATOM 1331 C C . PHE A 1 166 ? -5.519 14.655 -1.088 1.00 89.25 166 PHE A C 1
ATOM 1333 O O . PHE A 1 166 ? -4.575 14.101 -1.650 1.00 89.25 166 PHE A O 1
ATOM 1340 N N . ALA A 1 167 ? -6.779 14.459 -1.483 1.00 89.06 167 ALA A N 1
ATOM 1341 C CA . ALA A 1 167 ? -7.141 13.569 -2.585 1.00 89.06 167 ALA A CA 1
ATOM 1342 C C . ALA A 1 167 ? -6.543 14.025 -3.930 1.00 89.06 167 ALA A C 1
ATOM 1344 O O . ALA A 1 167 ? -6.021 13.200 -4.688 1.00 89.06 167 ALA A O 1
ATOM 1345 N N . VAL A 1 168 ? -6.565 15.333 -4.218 1.00 93.19 168 VAL A N 1
ATOM 1346 C CA . VAL A 1 168 ? -5.927 15.906 -5.416 1.00 93.19 168 VAL A CA 1
ATOM 1347 C C . VAL A 1 168 ? -4.409 15.729 -5.366 1.00 93.19 168 VAL A C 1
ATOM 1349 O O . VAL A 1 168 ? -3.814 15.353 -6.374 1.00 93.19 168 VAL A O 1
ATOM 1352 N N . MET A 1 169 ? -3.782 15.925 -4.204 1.00 90.19 169 MET A N 1
ATOM 1353 C CA . MET A 1 169 ? -2.342 15.730 -4.018 1.00 90.19 169 MET A CA 1
ATOM 1354 C C . MET A 1 169 ? -1.926 14.282 -4.299 1.00 90.19 169 MET A C 1
ATOM 1356 O O . MET A 1 169 ? -1.018 14.056 -5.097 1.00 90.19 169 MET A O 1
ATOM 1360 N N . ILE A 1 170 ? -2.608 13.299 -3.704 1.00 86.31 170 ILE A N 1
ATOM 1361 C CA . ILE A 1 170 ? -2.322 11.876 -3.943 1.00 86.31 170 ILE A CA 1
ATOM 1362 C C . ILE A 1 170 ? -2.534 11.514 -5.419 1.00 86.31 170 ILE A C 1
ATOM 1364 O O . ILE A 1 170 ? -1.695 10.838 -6.014 1.00 86.31 170 ILE A O 1
ATOM 1368 N N . SER A 1 171 ? -3.605 12.020 -6.038 1.00 87.31 171 SER A N 1
ATOM 1369 C CA . SER A 1 171 ? -3.857 11.822 -7.471 1.00 87.31 171 SER A CA 1
ATOM 1370 C C . SER A 1 171 ? -2.733 12.408 -8.336 1.00 87.31 171 SER A C 1
ATOM 1372 O O . SER A 1 171 ? -2.270 11.758 -9.271 1.00 87.31 171 SER A O 1
ATOM 1374 N N . GLY A 1 172 ? -2.248 13.606 -7.998 1.00 88.75 172 GLY A N 1
ATOM 1375 C CA . GLY A 1 172 ? -1.118 14.247 -8.670 1.00 88.75 172 GLY A CA 1
ATOM 1376 C C . GLY A 1 172 ? 0.186 13.459 -8.529 1.00 88.75 172 GLY A C 1
ATOM 1377 O O . GLY A 1 172 ? 0.894 13.289 -9.519 1.00 88.75 172 GLY A O 1
ATOM 1378 N N . ILE A 1 173 ? 0.467 12.919 -7.337 1.00 86.00 173 ILE A N 1
ATOM 1379 C CA . ILE A 1 173 ? 1.641 12.068 -7.086 1.00 86.00 173 ILE A CA 1
ATOM 1380 C C . ILE A 1 173 ? 1.595 10.810 -7.959 1.00 86.00 173 ILE A C 1
ATOM 1382 O O . ILE A 1 173 ? 2.585 10.502 -8.616 1.00 86.00 173 ILE A O 1
ATOM 1386 N N . PHE A 1 174 ? 0.458 10.111 -8.035 1.00 80.44 174 PHE A N 1
ATOM 1387 C CA . PHE A 1 174 ? 0.345 8.909 -8.873 1.00 80.44 174 PHE A CA 1
ATOM 1388 C C . PHE A 1 174 ? 0.531 9.198 -10.370 1.00 80.44 174 PHE A C 1
ATOM 1390 O O . PHE A 1 174 ? 1.181 8.418 -11.071 1.00 80.44 174 PHE A O 1
ATOM 1397 N N . ILE A 1 175 ? -0.000 10.321 -10.868 1.00 86.81 175 ILE A N 1
ATOM 1398 C CA . ILE A 1 175 ? 0.201 10.738 -12.265 1.00 86.81 175 ILE A CA 1
ATOM 1399 C C . ILE A 1 175 ? 1.678 11.066 -12.516 1.00 86.81 175 ILE A C 1
ATOM 1401 O O . ILE A 1 175 ? 2.244 10.612 -13.510 1.00 86.81 175 ILE A O 1
ATOM 1405 N N . PHE A 1 176 ? 2.315 11.818 -11.614 1.00 86.06 176 PHE A N 1
ATOM 1406 C CA . PHE A 1 176 ? 3.731 12.172 -11.724 1.00 86.06 176 PHE A CA 1
ATOM 1407 C C . PHE A 1 176 ? 4.635 10.936 -11.703 1.00 86.06 176 PHE A C 1
ATOM 1409 O O . PHE A 1 176 ? 5.526 10.816 -12.542 1.00 86.06 176 PHE A O 1
ATOM 1416 N N . GLU A 1 177 ? 4.360 9.984 -10.812 1.00 79.25 177 GLU A N 1
ATOM 1417 C CA . GLU A 1 177 ? 5.108 8.730 -10.729 1.00 79.25 177 GLU A CA 1
ATOM 1418 C C . GLU A 1 177 ? 4.966 7.898 -12.009 1.00 79.25 177 GLU A C 1
ATOM 1420 O O . GLU A 1 177 ? 5.952 7.378 -12.525 1.00 79.25 177 GLU A O 1
ATOM 1425 N N . SER A 1 178 ? 3.766 7.858 -12.596 1.00 81.44 178 SER A N 1
ATOM 1426 C CA . SER A 1 178 ? 3.529 7.181 -13.879 1.00 81.44 178 SER A CA 1
ATOM 1427 C C . SER A 1 178 ? 4.340 7.809 -15.023 1.00 81.44 178 SER A C 1
ATOM 1429 O O . SER A 1 178 ? 4.888 7.100 -15.865 1.00 81.44 178 SER A O 1
ATOM 1431 N N . ILE A 1 179 ? 4.468 9.142 -15.047 1.00 86.94 179 ILE A N 1
ATOM 1432 C CA . ILE A 1 179 ? 5.299 9.852 -16.033 1.00 86.94 179 ILE A CA 1
ATOM 1433 C C . ILE A 1 179 ? 6.786 9.568 -15.792 1.00 86.94 179 ILE A C 1
ATOM 1435 O O . ILE A 1 179 ? 7.522 9.315 -16.747 1.00 86.94 179 ILE A O 1
ATOM 1439 N N . ASN A 1 180 ? 7.239 9.588 -14.537 1.00 82.50 180 ASN A N 1
ATOM 1440 C CA . ASN A 1 180 ? 8.624 9.269 -14.191 1.00 82.50 180 ASN A CA 1
ATOM 1441 C C . ASN A 1 180 ? 8.996 7.844 -14.582 1.00 82.50 180 ASN A C 1
ATOM 1443 O O . ASN A 1 180 ? 10.097 7.634 -15.085 1.00 82.50 180 ASN A O 1
ATOM 1447 N N . PHE A 1 181 ? 8.079 6.891 -14.406 1.00 81.12 181 PHE A N 1
ATOM 1448 C CA . PHE A 1 181 ? 8.265 5.518 -14.854 1.00 81.12 181 PHE A CA 1
ATOM 1449 C C . PHE A 1 181 ? 8.538 5.462 -16.363 1.00 81.12 181 PHE A C 1
ATOM 1451 O O . PHE A 1 181 ? 9.573 4.942 -16.763 1.00 81.12 181 PHE A O 1
ATOM 1458 N N . ILE A 1 182 ? 7.704 6.105 -17.192 1.00 83.19 182 ILE A N 1
ATOM 1459 C CA . ILE A 1 182 ? 7.919 6.169 -18.652 1.00 83.19 182 ILE A CA 1
ATOM 1460 C C . ILE A 1 182 ? 9.258 6.838 -18.991 1.00 83.19 182 ILE A C 1
ATOM 1462 O O . ILE A 1 182 ? 9.996 6.357 -19.850 1.00 83.19 182 ILE A O 1
ATOM 1466 N N . ARG A 1 183 ? 9.595 7.950 -18.322 1.00 85.12 183 ARG A N 1
ATOM 1467 C CA . ARG A 1 183 ? 10.866 8.658 -18.556 1.00 85.12 183 ARG A CA 1
ATOM 1468 C C . ARG A 1 183 ? 12.071 7.800 -18.199 1.00 85.12 183 ARG A C 1
ATOM 1470 O O . ARG A 1 183 ? 13.071 7.851 -18.907 1.00 85.12 183 ARG A O 1
ATOM 1477 N N . LYS A 1 184 ? 11.976 7.025 -17.120 1.00 82.00 184 LYS A N 1
ATOM 1478 C CA . LYS A 1 184 ? 13.012 6.086 -16.704 1.00 82.00 184 LYS A CA 1
ATOM 1479 C C . LYS A 1 184 ? 13.149 4.946 -17.706 1.00 82.00 184 LYS A C 1
ATOM 1481 O O . LYS A 1 184 ? 14.258 4.700 -18.152 1.00 82.00 184 LYS A O 1
ATOM 1486 N N . THR A 1 185 ? 12.043 4.352 -18.154 1.00 81.44 185 THR A N 1
ATOM 1487 C CA . THR A 1 185 ? 12.057 3.339 -19.220 1.00 81.44 185 THR A CA 1
ATOM 1488 C C . THR A 1 185 ? 12.707 3.871 -20.498 1.00 81.44 185 THR A C 1
ATOM 1490 O O . THR A 1 185 ? 13.535 3.176 -21.073 1.00 81.44 185 THR A O 1
ATOM 1493 N N . ASN A 1 186 ? 12.414 5.116 -20.890 1.00 83.19 186 ASN A N 1
ATOM 1494 C CA . ASN A 1 186 ? 13.061 5.772 -22.031 1.00 83.19 186 ASN A CA 1
ATOM 1495 C C . ASN A 1 186 ? 14.552 6.060 -21.806 1.00 83.19 186 ASN A C 1
ATOM 1497 O O . ASN A 1 186 ? 15.306 6.122 -22.765 1.00 83.19 186 ASN A O 1
ATOM 1501 N N . SER A 1 187 ? 14.987 6.282 -20.565 1.00 82.81 187 SER A N 1
ATOM 1502 C CA . SER A 1 187 ? 16.411 6.451 -20.255 1.00 82.81 187 SER A CA 1
ATOM 1503 C C . SER A 1 187 ? 17.158 5.119 -20.264 1.00 82.81 187 SER A C 1
ATOM 1505 O O . SER A 1 187 ? 18.314 5.089 -20.671 1.00 82.81 187 SER A O 1
ATOM 1507 N N . ASP A 1 188 ? 16.512 4.050 -19.798 1.00 78.94 188 ASP A N 1
ATOM 1508 C CA . ASP A 1 188 ? 17.085 2.703 -19.747 1.00 78.94 188 ASP A CA 1
ATOM 1509 C C . ASP A 1 188 ? 17.095 2.057 -21.149 1.00 78.94 188 ASP A C 1
ATOM 1511 O O . ASP A 1 188 ? 18.010 1.311 -21.480 1.00 78.94 188 ASP A O 1
ATOM 1515 N N . ASN A 1 189 ? 16.101 2.376 -21.988 1.00 80.69 189 ASN A N 1
ATOM 1516 C CA . ASN A 1 189 ? 15.951 1.895 -23.365 1.00 80.69 189 ASN A CA 1
ATOM 1517 C C . ASN A 1 189 ? 15.629 3.083 -24.301 1.00 80.69 189 ASN A C 1
ATOM 1519 O O . ASN A 1 189 ? 14.458 3.284 -24.659 1.00 80.69 189 ASN A O 1
ATOM 1523 N N . PRO A 1 190 ? 16.623 3.916 -24.665 1.00 80.06 190 PRO A N 1
ATOM 1524 C CA . PRO A 1 190 ? 16.401 5.082 -25.522 1.00 80.06 190 PRO A CA 1
ATOM 1525 C C . PRO A 1 190 ? 15.966 4.642 -26.916 1.00 80.06 190 PRO A C 1
ATOM 1527 O O . PRO A 1 190 ? 16.400 3.600 -27.381 1.00 80.06 190 PRO A O 1
ATOM 1530 N N . VAL A 1 191 ? 15.101 5.412 -27.580 1.00 81.69 191 VAL A N 1
ATOM 1531 C CA . VAL A 1 191 ? 14.660 5.108 -28.952 1.00 81.69 191 VAL A CA 1
ATOM 1532 C C . VAL A 1 191 ? 15.742 5.568 -29.929 1.00 81.69 191 VAL A C 1
ATOM 1534 O O . VAL A 1 191 ? 15.752 6.729 -30.328 1.00 81.69 191 VAL A O 1
ATOM 1537 N N . GLU A 1 192 ? 16.646 4.659 -30.283 1.00 80.75 192 GLU A N 1
ATOM 1538 C CA . GLU A 1 192 ? 17.792 4.910 -31.167 1.00 80.75 192 GLU A CA 1
ATOM 1539 C C . GLU A 1 192 ? 17.842 3.897 -32.324 1.00 80.75 192 GLU A C 1
ATOM 1541 O O . GLU A 1 192 ? 17.101 2.910 -32.346 1.00 80.75 192 GLU A O 1
ATOM 1546 N N . ASP A 1 193 ? 18.708 4.147 -33.308 1.00 79.50 193 ASP A N 1
ATOM 1547 C CA . ASP A 1 193 ? 18.913 3.242 -34.445 1.00 79.50 193 ASP A CA 1
ATOM 1548 C C . ASP A 1 193 ? 19.552 1.908 -34.022 1.00 79.50 193 ASP A C 1
ATOM 1550 O O . ASP A 1 193 ? 20.268 1.814 -33.028 1.00 79.50 193 ASP A O 1
ATOM 1554 N N . TYR A 1 194 ? 19.352 0.858 -34.826 1.00 77.44 194 TYR A N 1
ATOM 1555 C CA . TYR A 1 194 ? 19.890 -0.485 -34.558 1.00 77.44 194 TYR A CA 1
ATOM 1556 C C . TYR A 1 194 ? 21.409 -0.500 -34.292 1.00 77.44 194 TYR A C 1
ATOM 1558 O O . TYR A 1 194 ? 21.880 -1.245 -33.434 1.00 77.44 194 TYR A O 1
ATOM 1566 N N . SER A 1 195 ? 22.1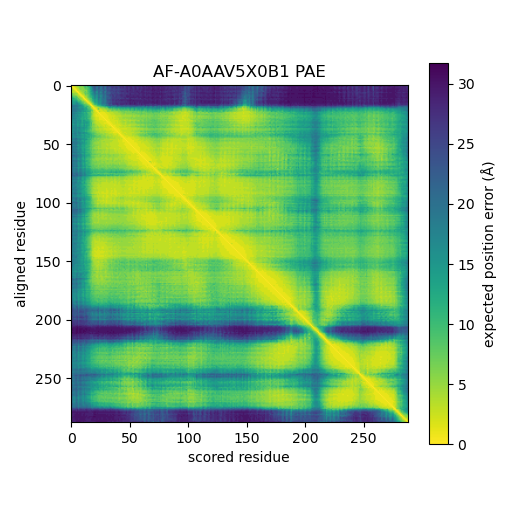68 0.363 -34.975 1.00 76.75 195 SER A N 1
ATOM 1567 C CA . SER A 1 195 ? 23.620 0.489 -34.795 1.00 76.75 195 SER A CA 1
ATOM 1568 C C . SER A 1 195 ? 24.018 0.920 -33.380 1.00 76.75 195 SER A C 1
ATOM 1570 O O . SER A 1 195 ? 25.069 0.506 -32.897 1.00 76.75 195 SER A O 1
ATOM 1572 N N . PHE A 1 196 ? 23.184 1.707 -32.690 1.00 78.62 196 PHE A N 1
ATOM 1573 C CA . PHE A 1 196 ? 23.410 2.103 -31.299 1.00 78.62 196 PHE A CA 1
ATOM 1574 C C . PHE A 1 196 ? 23.391 0.886 -30.365 1.00 78.62 196 PHE A C 1
ATOM 1576 O O . PHE A 1 196 ? 24.293 0.719 -29.543 1.00 78.62 196 PHE A O 1
ATOM 1583 N N . TYR A 1 197 ? 22.407 0.001 -30.534 1.00 73.38 197 TYR A N 1
ATOM 1584 C CA . TYR A 1 197 ? 22.292 -1.216 -29.729 1.00 73.38 197 TYR A CA 1
ATOM 1585 C C . TYR A 1 197 ? 23.392 -2.226 -30.059 1.00 73.38 197 TYR A C 1
ATOM 1587 O O . TYR A 1 197 ? 23.954 -2.836 -29.153 1.00 73.38 197 TYR A O 1
ATOM 1595 N N . GLU A 1 198 ? 23.758 -2.371 -31.335 1.00 74.94 198 GLU A N 1
ATOM 1596 C CA . GLU A 1 198 ? 24.860 -3.246 -31.752 1.00 74.94 198 GLU A CA 1
ATOM 1597 C C . GLU A 1 198 ? 26.193 -2.830 -31.103 1.00 74.94 198 GLU A C 1
ATOM 1599 O O . GLU A 1 198 ? 26.902 -3.677 -30.554 1.00 74.94 198 GLU A O 1
ATOM 1604 N N . HIS A 1 199 ? 26.488 -1.525 -31.068 1.00 72.75 199 HIS A N 1
ATOM 1605 C CA . HIS A 1 199 ? 27.653 -0.988 -30.359 1.00 72.75 199 HIS A CA 1
ATOM 1606 C C . HIS A 1 199 ? 27.589 -1.237 -28.846 1.00 72.75 199 HIS A C 1
ATOM 1608 O O . HIS A 1 199 ? 28.572 -1.691 -28.264 1.00 72.75 199 HIS A O 1
ATOM 1614 N N . GLN A 1 200 ? 26.435 -1.014 -28.212 1.00 72.12 200 GLN A N 1
ATOM 1615 C CA . GLN A 1 200 ? 26.266 -1.236 -26.772 1.00 72.12 200 GLN A CA 1
ATOM 1616 C C . GLN A 1 200 ? 26.464 -2.710 -26.379 1.00 72.12 200 GLN A C 1
ATOM 1618 O O . GLN A 1 200 ? 27.098 -3.006 -25.365 1.00 72.12 200 GLN A O 1
ATOM 1623 N N . HIS A 1 201 ? 25.958 -3.645 -27.188 1.00 71.88 201 HIS A N 1
ATOM 1624 C CA . HIS A 1 201 ? 26.172 -5.077 -26.979 1.00 71.88 201 HIS A CA 1
ATOM 1625 C C . HIS A 1 201 ? 27.644 -5.477 -27.160 1.00 71.88 201 HIS A C 1
ATOM 1627 O O . HIS A 1 201 ? 28.140 -6.320 -26.410 1.00 71.88 201 HIS A O 1
ATOM 1633 N N . HIS A 1 202 ? 28.351 -4.869 -28.116 1.00 69.44 202 HIS A N 1
ATOM 1634 C CA . HIS A 1 202 ? 29.774 -5.124 -28.339 1.00 69.44 202 HIS A CA 1
ATOM 1635 C C . HIS A 1 202 ? 30.643 -4.603 -27.182 1.00 69.44 202 HIS A C 1
ATOM 1637 O O . HIS A 1 202 ? 31.448 -5.359 -26.638 1.00 69.44 202 HIS A O 1
ATOM 1643 N N . ASP A 1 203 ? 30.420 -3.364 -26.734 1.00 68.25 203 ASP A N 1
ATOM 1644 C CA . ASP A 1 203 ? 31.135 -2.757 -25.598 1.00 68.25 203 ASP A CA 1
ATOM 1645 C C . ASP A 1 203 ? 30.926 -3.555 -24.295 1.00 68.25 203 ASP A C 1
ATOM 1647 O O . ASP A 1 203 ? 31.829 -3.679 -23.460 1.00 68.25 203 ASP A O 1
ATOM 1651 N N . CYS A 1 204 ? 29.744 -4.154 -24.124 1.00 66.50 204 CYS A N 1
ATOM 1652 C CA . CYS A 1 204 ? 29.440 -5.014 -22.982 1.00 66.50 204 CYS A CA 1
ATOM 1653 C C . CYS A 1 204 ? 30.117 -6.389 -23.028 1.00 66.50 204 CYS A C 1
ATOM 1655 O O . CYS A 1 204 ? 30.449 -6.935 -21.975 1.00 66.50 204 CYS A O 1
ATOM 1657 N N . ASN A 1 205 ? 30.382 -6.929 -24.220 1.00 64.62 205 ASN A N 1
ATOM 1658 C CA . ASN A 1 205 ? 31.160 -8.160 -24.376 1.00 64.62 205 ASN A CA 1
ATOM 1659 C C . ASN A 1 205 ? 32.668 -7.939 -24.158 1.00 64.62 205 ASN A C 1
ATOM 1661 O O . ASN A 1 205 ? 33.363 -8.876 -23.777 1.00 64.62 205 ASN A O 1
ATOM 1665 N N . GLU A 1 206 ? 33.185 -6.724 -24.372 1.00 61.22 206 GLU A N 1
ATOM 1666 C CA . GLU A 1 206 ? 34.605 -6.406 -24.140 1.00 61.22 206 GLU A CA 1
ATOM 1667 C C . GLU A 1 206 ? 34.914 -6.002 -22.684 1.00 61.22 206 GLU A C 1
ATOM 1669 O O . GLU A 1 206 ? 36.035 -6.178 -22.207 1.00 61.22 206 GLU A O 1
ATOM 1674 N N . THR A 1 207 ? 33.934 -5.4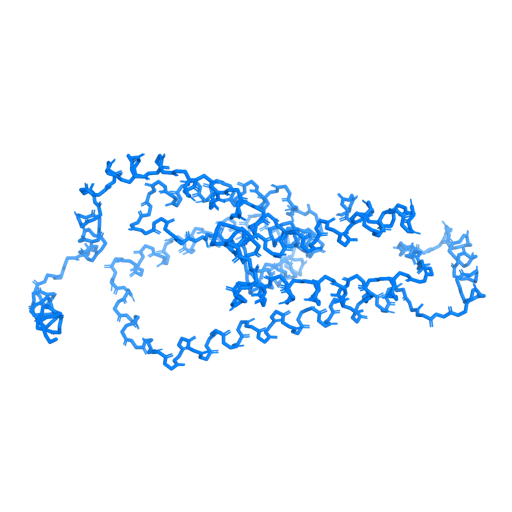94 -21.931 1.00 57.53 207 THR A N 1
ATOM 1675 C CA . THR A 1 207 ? 34.137 -4.977 -20.561 1.00 57.53 207 THR A CA 1
ATOM 1676 C C . THR A 1 207 ? 34.138 -6.036 -19.452 1.00 57.53 207 THR A C 1
ATOM 1678 O O . THR A 1 207 ? 34.412 -5.693 -18.294 1.00 57.53 207 THR A O 1
ATOM 1681 N N . THR A 1 208 ? 33.933 -7.320 -19.778 1.00 52.97 208 THR A N 1
ATOM 1682 C CA . THR A 1 208 ? 33.949 -8.443 -18.817 1.00 52.97 208 THR A CA 1
ATOM 1683 C C . THR A 1 208 ? 35.267 -8.636 -18.059 1.00 52.97 208 THR A C 1
ATOM 1685 O O . THR A 1 208 ? 35.281 -9.383 -17.084 1.00 52.97 208 THR A O 1
ATOM 1688 N N . GLU A 1 209 ? 36.357 -7.952 -18.427 1.00 51.66 209 GLU A N 1
ATOM 1689 C CA . GLU A 1 209 ? 37.638 -8.081 -17.718 1.00 51.66 209 GLU A CA 1
ATOM 1690 C C . GLU A 1 209 ? 37.959 -6.955 -16.711 1.00 51.66 209 GLU A C 1
ATOM 1692 O O . GLU A 1 209 ? 38.840 -7.158 -15.877 1.00 51.66 209 GLU A O 1
ATOM 1697 N N . VAL A 1 210 ? 37.284 -5.786 -16.716 1.00 53.81 210 VAL A N 1
ATOM 1698 C CA . VAL A 1 210 ? 37.768 -4.626 -15.910 1.00 53.81 210 VAL A CA 1
ATOM 1699 C C . VAL A 1 210 ? 36.697 -3.768 -15.200 1.00 53.81 210 VAL A C 1
ATOM 1701 O O . VAL A 1 210 ? 37.061 -3.003 -14.307 1.00 53.81 210 VAL A O 1
ATOM 1704 N N . SER A 1 211 ? 35.387 -3.873 -15.477 1.00 45.41 211 SER A N 1
ATOM 1705 C CA . SER A 1 211 ? 34.403 -2.937 -14.881 1.00 45.41 211 SER A CA 1
ATOM 1706 C C . SER A 1 211 ? 33.358 -3.597 -13.976 1.00 45.41 211 SER A C 1
ATOM 1708 O O . SER A 1 211 ? 32.555 -4.415 -14.403 1.00 45.41 211 SER A O 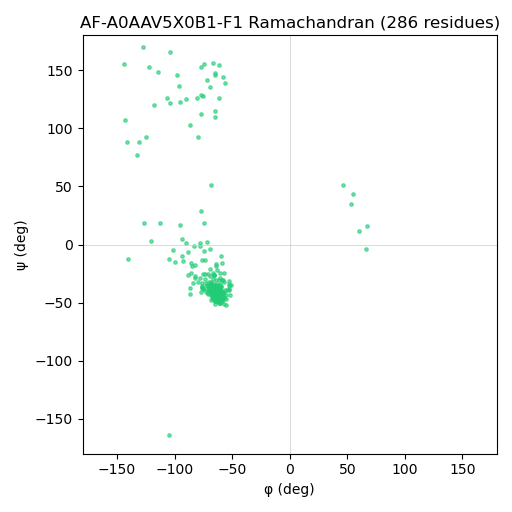1
ATOM 1710 N N . SER A 1 212 ? 33.319 -3.180 -12.707 1.00 48.94 212 SER A N 1
ATOM 1711 C CA . SER A 1 212 ? 32.405 -3.650 -11.648 1.00 48.94 212 SER A CA 1
ATOM 1712 C C . SER A 1 212 ? 30.960 -3.130 -11.769 1.00 48.94 212 SER A C 1
ATOM 1714 O O . SER A 1 212 ? 30.230 -3.113 -10.778 1.00 48.94 212 SER A O 1
ATOM 1716 N N . ARG A 1 213 ? 30.542 -2.639 -12.943 1.00 47.81 213 ARG A N 1
ATOM 1717 C CA . ARG A 1 213 ? 29.164 -2.186 -13.191 1.00 47.81 213 ARG A CA 1
ATOM 1718 C C . ARG A 1 213 ? 28.454 -3.215 -14.071 1.00 47.81 213 ARG A C 1
ATOM 1720 O O . ARG A 1 213 ? 28.987 -3.527 -15.132 1.00 47.81 213 ARG A O 1
ATOM 1727 N N . PRO A 1 214 ? 27.279 -3.735 -13.671 1.00 53.00 214 PRO A N 1
ATOM 1728 C CA . PRO A 1 214 ? 26.535 -4.662 -14.510 1.00 53.00 214 PRO A CA 1
ATOM 1729 C C . PRO A 1 214 ? 26.155 -3.963 -15.817 1.00 53.00 214 PRO A C 1
ATOM 1731 O O . PRO A 1 214 ? 25.573 -2.877 -15.804 1.00 53.00 214 PRO A O 1
ATOM 1734 N N . CYS A 1 215 ? 26.518 -4.579 -16.937 1.00 58.38 215 CYS A N 1
ATOM 1735 C CA . CYS A 1 215 ? 26.110 -4.133 -18.258 1.00 58.38 215 CYS A CA 1
ATOM 1736 C C . CYS A 1 215 ? 24.593 -4.273 -18.392 1.00 58.38 215 CYS A C 1
ATOM 1738 O O . CYS A 1 215 ? 24.062 -5.382 -18.411 1.00 58.38 215 CYS A O 1
ATOM 1740 N N . GLN A 1 216 ? 23.892 -3.142 -18.433 1.00 60.19 216 GLN A N 1
ATOM 1741 C CA . GLN A 1 216 ? 22.453 -3.113 -18.647 1.00 60.19 216 GLN A CA 1
ATOM 1742 C C . GLN A 1 216 ? 22.206 -3.106 -20.157 1.00 60.19 216 GLN A C 1
ATOM 1744 O O . GLN A 1 216 ? 22.410 -2.087 -20.815 1.00 60.19 216 GLN A O 1
ATOM 1749 N N . TYR A 1 217 ? 21.829 -4.263 -20.704 1.00 63.41 217 TYR A N 1
ATOM 1750 C CA . TYR A 1 217 ? 21.440 -4.389 -22.105 1.00 63.41 217 TYR A CA 1
ATOM 1751 C C . TYR A 1 217 ? 20.160 -3.581 -22.337 1.00 63.41 217 TYR A C 1
ATOM 1753 O O . TYR A 1 217 ? 19.126 -3.878 -21.739 1.00 63.41 217 TYR A O 1
ATOM 1761 N N . GLY A 1 218 ? 20.250 -2.530 -23.153 1.00 63.94 218 GLY A N 1
ATOM 1762 C CA . GLY A 1 218 ? 19.072 -1.830 -23.648 1.00 63.94 218 GLY A CA 1
ATOM 1763 C C . GLY A 1 218 ? 18.436 -2.661 -24.756 1.00 63.94 218 GLY A C 1
ATOM 1764 O O . GLY A 1 218 ? 19.125 -3.066 -25.689 1.00 63.94 218 GLY A O 1
ATOM 1765 N N . GLU A 1 219 ? 17.136 -2.920 -24.669 1.00 69.12 219 GLU A N 1
ATOM 1766 C CA . GLU A 1 219 ? 16.400 -3.618 -25.722 1.00 69.12 219 GLU A CA 1
ATOM 1767 C C . GLU A 1 219 ? 15.712 -2.613 -26.659 1.00 69.12 219 GLU A C 1
ATOM 1769 O O . GLU A 1 219 ? 15.099 -1.640 -26.193 1.00 69.12 219 GLU A O 1
ATOM 1774 N N . PRO A 1 220 ? 15.774 -2.830 -27.986 1.00 71.75 220 PRO A N 1
ATOM 1775 C CA . PRO A 1 220 ? 15.108 -1.962 -28.942 1.00 71.75 220 PRO A CA 1
ATOM 1776 C C . PRO A 1 220 ? 13.585 -2.014 -28.785 1.00 71.75 220 PRO A C 1
ATOM 1778 O O . PRO A 1 220 ? 12.998 -3.047 -28.479 1.00 71.75 220 PRO A O 1
ATOM 1781 N N . ASN A 1 221 ? 12.919 -0.889 -29.059 1.00 77.50 221 ASN A N 1
ATOM 1782 C CA . ASN A 1 221 ? 11.454 -0.734 -29.088 1.00 77.50 221 ASN A CA 1
ATOM 1783 C C . ASN A 1 221 ? 10.698 -0.900 -27.751 1.00 77.50 221 ASN A C 1
ATOM 1785 O O . ASN A 1 221 ? 9.497 -0.615 -27.711 1.00 77.50 221 ASN A O 1
ATOM 1789 N N . THR A 1 222 ? 11.361 -1.253 -26.646 1.00 80.56 222 THR A N 1
ATOM 1790 C CA . THR A 1 222 ? 10.727 -1.458 -25.327 1.00 80.56 222 THR A CA 1
ATOM 1791 C C . THR A 1 222 ? 9.974 -0.225 -24.829 1.00 80.56 222 THR A C 1
ATOM 1793 O O . THR A 1 222 ? 8.846 -0.324 -24.336 1.00 80.56 222 THR A O 1
ATOM 1796 N N . THR A 1 223 ? 10.544 0.966 -25.012 1.00 80.75 223 THR A N 1
ATOM 1797 C CA . THR A 1 223 ? 9.909 2.228 -24.604 1.00 80.75 223 THR A CA 1
ATOM 1798 C C . THR A 1 223 ? 8.647 2.532 -25.407 1.00 80.75 223 THR A C 1
ATOM 1800 O O . THR A 1 223 ? 7.625 2.918 -24.834 1.00 80.75 223 THR A O 1
ATOM 1803 N N . LEU A 1 224 ? 8.688 2.321 -26.726 1.00 83.56 224 LEU A N 1
ATOM 1804 C CA . LEU A 1 224 ? 7.537 2.546 -27.601 1.00 83.56 224 LEU A CA 1
ATOM 1805 C C . LEU A 1 224 ? 6.416 1.558 -27.272 1.00 83.56 224 LEU A C 1
ATOM 1807 O O . LEU A 1 224 ? 5.264 1.967 -27.113 1.00 83.56 224 LEU A O 1
ATOM 1811 N N . LEU A 1 225 ? 6.761 0.279 -27.097 1.00 85.31 225 LEU A N 1
ATOM 1812 C CA . LEU A 1 225 ? 5.816 -0.765 -26.715 1.00 85.31 225 LEU A CA 1
ATOM 1813 C C . LEU A 1 225 ? 5.159 -0.463 -25.361 1.00 85.31 225 LEU A C 1
ATOM 1815 O O . LEU A 1 225 ? 3.935 -0.509 -25.248 1.00 85.31 225 LEU A O 1
ATOM 1819 N N . THR A 1 226 ? 5.946 -0.069 -24.356 1.00 83.56 226 THR A N 1
ATOM 1820 C CA . THR A 1 226 ? 5.439 0.320 -23.028 1.00 83.56 226 THR A CA 1
ATOM 1821 C C . THR A 1 226 ? 4.480 1.511 -23.119 1.00 83.56 226 THR A C 1
ATOM 1823 O O . THR A 1 226 ? 3.404 1.493 -22.516 1.00 83.56 226 THR A O 1
ATOM 1826 N N . GLY A 1 227 ? 4.821 2.530 -23.917 1.00 86.50 227 GLY A N 1
ATOM 1827 C CA . GLY A 1 227 ? 3.944 3.675 -24.173 1.00 86.50 227 GLY A CA 1
ATOM 1828 C C . GLY A 1 227 ? 2.628 3.280 -24.854 1.00 86.50 227 GLY A C 1
ATOM 1829 O O . GLY A 1 227 ? 1.558 3.752 -24.458 1.00 86.50 227 GLY A O 1
ATOM 1830 N N . LEU A 1 228 ? 2.685 2.371 -25.832 1.00 88.69 228 LEU A N 1
ATOM 1831 C CA . LEU A 1 228 ? 1.507 1.849 -26.527 1.00 88.69 228 LEU A CA 1
ATOM 1832 C C . LEU A 1 228 ? 0.600 1.051 -25.582 1.00 88.69 228 LEU A C 1
ATOM 1834 O O . LEU A 1 228 ? -0.609 1.286 -25.564 1.00 88.69 228 LEU A O 1
ATOM 1838 N N . ILE A 1 229 ? 1.167 0.160 -24.765 1.00 88.81 229 ILE A N 1
ATOM 1839 C CA . ILE A 1 229 ? 0.427 -0.626 -23.764 1.00 88.81 229 ILE A CA 1
ATOM 1840 C C . ILE A 1 229 ? -0.291 0.302 -22.783 1.00 88.81 229 ILE A C 1
ATOM 1842 O O . ILE A 1 229 ? -1.476 0.102 -22.498 1.00 88.81 229 ILE A O 1
ATOM 1846 N N . LEU A 1 230 ? 0.394 1.340 -22.296 1.00 87.50 230 LEU A N 1
ATOM 1847 C CA . LEU A 1 230 ? -0.183 2.310 -21.371 1.00 87.50 230 LEU A CA 1
ATOM 1848 C C . LEU A 1 230 ? -1.374 3.044 -21.995 1.00 87.50 230 LEU A C 1
ATOM 1850 O O . LEU A 1 230 ? -2.444 3.107 -21.386 1.00 87.50 230 LEU A O 1
ATOM 1854 N N . PHE A 1 231 ? -1.219 3.549 -23.222 1.00 91.19 231 PHE A N 1
ATOM 1855 C CA . PHE A 1 231 ? -2.290 4.256 -23.921 1.00 91.19 231 PHE A CA 1
ATOM 1856 C C . PHE A 1 231 ? -3.494 3.346 -24.201 1.00 91.19 231 PHE A C 1
ATOM 1858 O O . PHE A 1 231 ? -4.631 3.727 -23.917 1.00 91.19 231 PHE A O 1
ATOM 1865 N N . MET A 1 232 ? -3.252 2.128 -24.696 1.00 90.81 232 MET A N 1
ATOM 1866 C CA . MET A 1 232 ? -4.309 1.158 -25.001 1.00 90.81 232 MET A CA 1
ATOM 1867 C C . MET A 1 232 ? -5.076 0.736 -23.747 1.00 90.81 232 MET A C 1
ATOM 1869 O O . MET A 1 232 ? -6.308 0.715 -23.755 1.00 90.81 232 MET A O 1
ATOM 1873 N N . THR A 1 233 ? -4.367 0.456 -22.652 1.00 91.62 233 THR A N 1
ATOM 1874 C CA . THR A 1 233 ? -4.991 0.048 -21.385 1.00 91.62 233 THR A CA 1
ATOM 1875 C C . THR A 1 233 ? -5.813 1.185 -20.791 1.00 91.62 233 THR A C 1
ATOM 1877 O O . THR A 1 233 ? -6.952 0.965 -20.379 1.00 91.62 233 THR A O 1
ATOM 1880 N N . PHE A 1 234 ? -5.284 2.413 -20.797 1.00 91.62 234 PHE A N 1
ATOM 1881 C CA . PHE A 1 234 ? -6.003 3.589 -20.308 1.00 91.62 234 PHE A CA 1
ATOM 1882 C C . PHE A 1 234 ? -7.263 3.870 -21.134 1.00 91.62 234 PHE A C 1
ATOM 1884 O O . PHE A 1 234 ? -8.350 4.019 -20.573 1.00 91.62 234 PHE A O 1
ATOM 1891 N N . PHE A 1 235 ? -7.141 3.881 -22.463 1.00 93.12 235 PHE A N 1
ATOM 1892 C CA . PHE A 1 235 ? -8.269 4.110 -23.361 1.00 93.12 235 PHE A CA 1
ATOM 1893 C C . PHE A 1 235 ? -9.361 3.051 -23.171 1.00 93.12 235 PHE A C 1
ATOM 1895 O O . PHE A 1 235 ? -10.529 3.397 -22.978 1.00 93.12 235 PHE A O 1
ATOM 1902 N N . LEU A 1 236 ? -8.990 1.768 -23.148 1.00 92.31 236 LEU A N 1
ATOM 1903 C CA . LEU A 1 236 ? -9.937 0.672 -22.962 1.00 92.31 236 LEU A CA 1
ATOM 1904 C C . LEU A 1 236 ? -10.611 0.726 -21.583 1.00 92.31 236 LEU A C 1
ATOM 1906 O O . LEU A 1 236 ? -11.829 0.574 -21.495 1.00 92.31 236 LEU A O 1
ATOM 1910 N N . ALA A 1 237 ? -9.862 1.018 -20.515 1.00 90.25 237 ALA A N 1
ATOM 1911 C CA . ALA A 1 237 ? -10.426 1.193 -19.177 1.00 90.25 237 ALA A CA 1
ATOM 1912 C C . ALA A 1 237 ? -11.420 2.370 -19.122 1.00 90.25 237 ALA A C 1
ATOM 1914 O O . ALA A 1 237 ? -12.493 2.249 -18.524 1.00 90.25 237 ALA A O 1
ATOM 1915 N N . CYS A 1 238 ? -11.114 3.491 -19.785 1.00 89.69 238 CYS A N 1
ATOM 1916 C CA . CYS A 1 238 ? -12.024 4.631 -19.906 1.00 89.69 238 CYS A CA 1
ATOM 1917 C C . CYS A 1 238 ? -13.301 4.275 -20.676 1.00 89.69 238 CYS A C 1
ATOM 1919 O O . CYS A 1 238 ? -14.393 4.632 -20.229 1.00 89.69 238 CYS A O 1
ATOM 1921 N N . VAL A 1 239 ? -13.188 3.543 -21.789 1.00 90.25 239 VAL A N 1
ATOM 1922 C CA . VAL A 1 239 ? -14.344 3.073 -22.568 1.00 90.25 239 VAL A CA 1
ATOM 1923 C C . VAL A 1 239 ? -15.217 2.141 -21.727 1.00 90.25 239 VAL A C 1
ATOM 1925 O O . VAL A 1 239 ? -16.426 2.352 -21.646 1.00 90.25 239 VAL A O 1
ATOM 1928 N N . LEU A 1 240 ? -14.628 1.166 -21.030 1.00 89.00 240 LEU A N 1
ATOM 1929 C CA . LEU A 1 240 ? -15.363 0.244 -20.154 1.00 89.00 240 LEU A CA 1
ATOM 1930 C C . LEU A 1 240 ? -16.041 0.973 -18.985 1.00 89.00 240 LEU A C 1
ATOM 1932 O O . LEU A 1 240 ? -17.177 0.659 -18.626 1.00 89.00 240 LEU A O 1
ATOM 1936 N N . ARG A 1 241 ? -15.407 2.019 -18.445 1.00 85.88 241 ARG A N 1
ATOM 1937 C CA . ARG A 1 241 ? -16.033 2.884 -17.439 1.00 85.88 241 ARG A CA 1
ATOM 1938 C C . ARG A 1 241 ? -17.188 3.698 -18.021 1.00 85.88 241 ARG A C 1
ATOM 1940 O O . ARG A 1 241 ? -18.210 3.854 -17.353 1.00 85.88 241 ARG A O 1
ATOM 1947 N N . TYR A 1 242 ? -17.059 4.183 -19.254 1.00 87.38 242 TYR A N 1
ATOM 1948 C CA . TYR A 1 242 ? -18.130 4.893 -19.952 1.00 87.38 242 TYR A CA 1
ATOM 1949 C C . TYR A 1 242 ? -19.326 3.975 -20.248 1.00 87.38 242 TYR A C 1
ATOM 1951 O O . TYR A 1 242 ? -20.467 4.398 -20.091 1.00 87.38 242 TYR A O 1
ATOM 1959 N N . VAL A 1 243 ? -19.103 2.689 -20.551 1.00 86.06 243 VAL A N 1
ATOM 1960 C CA . VAL A 1 243 ? -20.177 1.693 -20.746 1.00 86.06 243 VAL A CA 1
ATOM 1961 C C . VAL A 1 243 ? -21.146 1.656 -19.555 1.00 86.06 243 VAL A C 1
ATOM 1963 O O . VAL A 1 243 ? -22.350 1.479 -19.765 1.00 86.06 243 VAL A O 1
ATOM 1966 N N . ARG A 1 244 ? -20.684 1.938 -18.326 1.00 82.19 244 ARG A N 1
ATOM 1967 C CA . ARG A 1 244 ? -21.531 2.014 -17.120 1.00 82.19 244 ARG A CA 1
ATOM 1968 C C . ARG A 1 244 ? -22.658 3.053 -17.206 1.00 82.19 244 ARG A C 1
ATOM 1970 O O . ARG A 1 244 ? -23.698 2.858 -16.578 1.00 82.19 244 ARG A O 1
ATOM 1977 N N . SER A 1 245 ? -22.477 4.151 -17.940 1.00 82.38 245 SER A N 1
ATOM 1978 C CA . SER A 1 245 ? -23.502 5.197 -18.101 1.00 82.38 245 SER A CA 1
ATOM 1979 C C . SER A 1 245 ? -24.377 4.996 -19.341 1.00 82.38 245 SER A C 1
ATOM 1981 O O . SER A 1 245 ? -25.410 5.651 -19.477 1.00 82.38 245 SER A O 1
ATOM 1983 N N . THR A 1 246 ? -24.009 4.069 -20.228 1.00 85.31 246 THR A N 1
ATOM 1984 C CA . THR A 1 246 ? -24.751 3.826 -21.467 1.00 85.31 246 THR A CA 1
ATOM 1985 C C . THR A 1 246 ? -26.070 3.079 -21.234 1.00 85.31 246 THR A C 1
ATOM 1987 O O . THR A 1 246 ? -26.261 2.353 -20.250 1.00 85.31 246 THR A O 1
ATOM 1990 N N . ILE A 1 247 ? -27.002 3.282 -22.170 1.00 82.50 247 ILE A N 1
ATOM 1991 C CA . ILE A 1 247 ? -28.342 2.667 -22.190 1.00 82.50 247 ILE A CA 1
ATOM 1992 C C . ILE A 1 247 ? -28.344 1.364 -23.014 1.00 82.50 247 ILE A C 1
ATOM 1994 O O . ILE A 1 247 ? -29.261 0.559 -22.906 1.00 82.50 247 ILE A O 1
ATOM 1998 N N . TRP A 1 248 ? -27.298 1.130 -23.812 1.00 79.75 248 TRP A N 1
ATOM 1999 C CA . TRP A 1 248 ? -27.228 0.039 -24.789 1.00 79.75 248 TRP A CA 1
ATOM 2000 C C . TRP A 1 248 ? -27.127 -1.364 -24.167 1.00 79.75 248 TRP A C 1
ATOM 2002 O O . TRP A 1 248 ? -27.481 -2.340 -24.823 1.00 79.75 248 TRP A O 1
ATOM 2012 N N . PHE A 1 249 ? -26.684 -1.486 -22.910 1.00 83.25 249 PHE A N 1
ATOM 2013 C CA . PHE A 1 249 ? -26.492 -2.773 -22.233 1.00 83.25 249 PHE A CA 1
ATOM 2014 C C . PHE A 1 249 ? -27.445 -2.976 -21.050 1.00 83.25 249 PHE A C 1
ATOM 2016 O O . PHE A 1 249 ? -27.794 -2.041 -20.327 1.00 83.25 249 PHE A O 1
ATOM 2023 N N . GLY A 1 250 ? -27.816 -4.238 -20.806 1.00 85.56 250 GLY A N 1
ATOM 2024 C CA . GLY A 1 250 ? -28.604 -4.631 -19.638 1.00 85.56 250 GLY A CA 1
ATOM 2025 C C . GLY A 1 250 ? -27.890 -4.336 -18.311 1.00 85.56 250 GLY A C 1
ATOM 2026 O O . GLY A 1 250 ? -26.660 -4.320 -18.232 1.00 85.56 250 GLY A O 1
ATOM 2027 N N . LYS A 1 251 ? -28.669 -4.146 -17.235 1.00 82.56 251 LYS A N 1
ATOM 2028 C CA . LYS A 1 251 ? -28.173 -3.747 -15.900 1.00 82.56 251 LYS A CA 1
ATOM 2029 C C . LYS A 1 251 ? -27.052 -4.652 -15.368 1.00 82.56 251 LYS A C 1
ATOM 2031 O O . LYS A 1 251 ? -26.100 -4.144 -14.788 1.00 82.56 251 LYS A O 1
ATOM 2036 N N . HIS A 1 252 ? -27.143 -5.965 -15.592 1.00 79.81 252 HIS A N 1
ATOM 2037 C CA . HIS A 1 252 ? -26.122 -6.924 -15.158 1.00 79.81 252 HIS A CA 1
ATOM 2038 C C . HIS A 1 252 ? -24.782 -6.718 -15.872 1.00 79.81 252 HIS A C 1
ATOM 2040 O O . HIS A 1 252 ? -23.759 -6.548 -15.218 1.00 79.81 252 HIS A O 1
ATOM 2046 N N . VAL A 1 253 ? -24.802 -6.657 -17.205 1.00 81.88 253 VAL A N 1
ATOM 2047 C CA . VAL A 1 253 ? -23.605 -6.467 -18.042 1.00 81.88 253 VAL A CA 1
ATOM 2048 C C . VAL A 1 253 ? -22.936 -5.124 -17.746 1.00 81.88 253 VAL A C 1
ATOM 2050 O O . VAL A 1 253 ? -21.718 -5.035 -17.618 1.00 81.88 253 VAL A O 1
ATOM 2053 N N . ARG A 1 254 ? -23.744 -4.081 -17.550 1.00 83.31 254 ARG A N 1
ATOM 2054 C CA . ARG A 1 254 ? -23.277 -2.732 -17.230 1.00 83.31 254 ARG A CA 1
ATOM 2055 C C . ARG A 1 254 ? -22.578 -2.634 -15.874 1.00 83.31 254 ARG A C 1
ATOM 2057 O O . ARG A 1 254 ? -21.597 -1.907 -15.750 1.00 83.31 254 ARG A O 1
ATOM 2064 N N . ASN A 1 255 ? -23.074 -3.362 -14.875 1.00 80.12 255 ASN A N 1
ATOM 2065 C CA . ASN A 1 255 ? -22.435 -3.426 -13.564 1.00 80.12 255 ASN A CA 1
ATOM 2066 C C . ASN A 1 255 ? -21.119 -4.217 -13.635 1.00 80.12 255 ASN A C 1
ATOM 2068 O O . ASN A 1 255 ? -20.113 -3.739 -13.131 1.00 80.12 255 ASN A O 1
ATOM 2072 N N . ILE A 1 256 ? -21.088 -5.352 -14.347 1.00 80.56 256 ILE A N 1
ATOM 2073 C CA . ILE A 1 256 ? -19.860 -6.148 -14.518 1.00 80.56 256 ILE A CA 1
ATOM 2074 C C . ILE A 1 256 ? -18.766 -5.335 -15.223 1.00 80.56 256 ILE A C 1
ATOM 2076 O O . ILE A 1 256 ? -17.657 -5.249 -14.706 1.00 80.56 256 ILE A O 1
ATOM 2080 N N . PHE A 1 257 ? -19.059 -4.695 -16.360 1.00 83.50 257 PHE A N 1
ATOM 2081 C CA . PHE A 1 257 ? -18.060 -3.873 -17.060 1.00 83.50 257 PHE A CA 1
ATOM 2082 C C . PHE A 1 257 ? -17.676 -2.609 -16.290 1.00 83.50 257 PHE A C 1
ATOM 2084 O O . PHE A 1 257 ? -16.534 -2.167 -16.374 1.00 83.50 257 PHE A O 1
ATOM 2091 N N . GLY A 1 258 ? -18.612 -2.036 -15.532 1.00 78.75 258 GLY A N 1
ATOM 2092 C CA . GLY A 1 258 ? -18.339 -0.878 -14.692 1.00 78.75 258 GLY A CA 1
ATOM 2093 C C . GLY A 1 258 ? -17.413 -1.198 -13.520 1.00 78.75 258 GLY A C 1
ATOM 2094 O O . GLY A 1 258 ? -16.546 -0.384 -13.210 1.00 78.75 258 GLY A O 1
ATOM 2095 N N . ASP A 1 259 ? -17.591 -2.358 -12.888 1.00 79.44 259 ASP A N 1
ATOM 2096 C CA . ASP A 1 259 ? -16.833 -2.746 -11.699 1.00 79.44 259 ASP A CA 1
ATOM 2097 C C . ASP A 1 259 ? -15.510 -3.438 -12.090 1.00 79.44 259 ASP A C 1
ATOM 2099 O O . ASP A 1 259 ? -14.462 -3.061 -11.585 1.00 79.44 259 ASP A O 1
ATOM 2103 N N . PHE A 1 260 ? -15.497 -4.342 -13.079 1.00 82.44 260 PHE A N 1
ATOM 2104 C CA . PHE A 1 260 ? -14.286 -5.055 -13.533 1.00 82.44 260 PHE A CA 1
ATOM 2105 C C . PHE A 1 260 ? -13.547 -4.403 -14.708 1.00 82.44 260 PHE A C 1
ATOM 2107 O O . PHE A 1 260 ? -12.583 -4.977 -15.216 1.00 82.44 260 PHE A O 1
ATOM 2114 N N . GLY A 1 261 ? -13.967 -3.220 -15.161 1.00 84.62 261 GLY A N 1
ATOM 2115 C CA . GLY A 1 261 ? -13.458 -2.605 -16.391 1.00 84.62 261 GLY A CA 1
ATOM 2116 C C . GLY A 1 261 ? -11.936 -2.450 -16.437 1.00 84.62 261 GLY A C 1
ATOM 2117 O O . GLY A 1 261 ? -11.325 -2.722 -17.465 1.00 84.62 261 GLY A O 1
ATOM 2118 N N . VAL A 1 262 ? -11.307 -2.089 -15.315 1.00 84.31 262 VAL A N 1
ATOM 2119 C CA . VAL A 1 262 ? -9.842 -1.948 -15.232 1.00 84.31 262 VAL A CA 1
ATOM 2120 C C . VAL A 1 262 ? -9.140 -3.295 -15.428 1.00 84.31 262 VAL A C 1
ATOM 2122 O O . VAL A 1 262 ? -8.205 -3.382 -16.218 1.00 84.31 262 VAL A O 1
ATOM 2125 N N . PHE A 1 263 ? -9.615 -4.364 -14.783 1.00 82.88 263 PHE A N 1
ATOM 2126 C CA . PHE A 1 263 ? -9.022 -5.698 -14.933 1.00 82.88 263 PHE A CA 1
ATOM 2127 C C . PHE A 1 263 ? -9.216 -6.263 -16.327 1.00 82.88 263 PHE A C 1
ATOM 2129 O O . PHE A 1 263 ? -8.266 -6.769 -16.913 1.00 82.88 263 PHE A O 1
ATOM 2136 N N . ILE A 1 264 ? -10.420 -6.120 -16.883 1.00 87.31 264 ILE A N 1
ATOM 2137 C CA . ILE A 1 264 ? -10.708 -6.543 -18.254 1.00 87.31 264 ILE A CA 1
ATOM 2138 C C . ILE A 1 264 ? -9.777 -5.811 -19.226 1.00 87.31 264 ILE A C 1
ATOM 2140 O O . ILE A 1 264 ? -9.212 -6.448 -20.110 1.00 87.31 264 ILE A O 1
ATOM 2144 N N . ALA A 1 265 ? -9.561 -4.504 -19.040 1.00 89.31 265 ALA A N 1
ATOM 2145 C CA . ALA A 1 265 ? -8.641 -3.742 -19.877 1.00 89.31 265 ALA A CA 1
ATOM 2146 C C . ALA A 1 265 ? -7.201 -4.271 -19.789 1.00 89.31 265 ALA A C 1
ATOM 2148 O O . ALA A 1 265 ? -6.588 -4.522 -20.825 1.00 89.31 265 ALA A O 1
ATOM 2149 N N . ILE A 1 266 ? -6.693 -4.500 -18.573 1.00 86.44 266 ILE A N 1
ATOM 2150 C CA . ILE A 1 266 ? -5.346 -5.046 -18.351 1.00 86.44 266 ILE A CA 1
ATOM 2151 C C . ILE A 1 266 ? -5.214 -6.430 -18.998 1.00 86.44 266 ILE A C 1
ATOM 2153 O O . ILE A 1 266 ? -4.281 -6.656 -19.763 1.00 86.44 266 ILE A O 1
ATOM 2157 N N . SER A 1 267 ? -6.152 -7.348 -18.745 1.00 87.12 267 SER A N 1
ATOM 2158 C CA . SER A 1 267 ? -6.102 -8.714 -19.281 1.00 87.12 267 SER A CA 1
ATOM 2159 C C . SER A 1 267 ? -6.181 -8.752 -20.807 1.00 87.12 267 SER A C 1
ATOM 2161 O O . SER A 1 267 ? -5.439 -9.505 -21.433 1.00 87.12 267 SER A O 1
ATOM 2163 N N . VAL A 1 268 ? -7.046 -7.936 -21.417 1.00 90.94 268 VAL A N 1
ATOM 2164 C CA . VAL A 1 268 ? -7.187 -7.870 -22.880 1.00 90.94 268 VAL A CA 1
ATOM 2165 C C . VAL A 1 268 ? -5.923 -7.311 -23.523 1.00 90.94 268 VAL A C 1
ATOM 2167 O O . VAL A 1 268 ? -5.421 -7.901 -24.477 1.00 90.94 268 VAL A O 1
ATOM 2170 N N . VAL A 1 269 ? -5.377 -6.207 -23.003 1.00 90.25 269 VAL A N 1
ATOM 2171 C CA . VAL A 1 269 ? -4.159 -5.607 -23.565 1.00 90.25 269 VAL A CA 1
ATOM 2172 C C . VAL A 1 269 ? -2.951 -6.515 -23.349 1.00 90.25 269 VAL A C 1
ATOM 2174 O O . VAL A 1 269 ? -2.166 -6.690 -24.279 1.00 90.25 269 VAL A O 1
ATOM 2177 N N . ALA A 1 270 ? -2.824 -7.153 -22.183 1.00 86.56 270 ALA A N 1
ATOM 2178 C CA . ALA A 1 270 ? -1.760 -8.120 -21.922 1.00 86.56 270 ALA A CA 1
ATOM 2179 C C . ALA A 1 270 ? -1.830 -9.313 -22.888 1.00 86.56 270 ALA A C 1
ATOM 2181 O O . ALA A 1 270 ? -0.820 -9.677 -23.487 1.00 86.56 270 ALA A O 1
ATOM 2182 N N . PHE A 1 271 ? -3.025 -9.872 -23.105 1.00 88.62 271 PHE A N 1
ATOM 2183 C CA . PHE A 1 271 ? -3.224 -10.973 -24.047 1.00 88.62 271 PHE A CA 1
ATOM 2184 C C . PHE A 1 271 ? -2.898 -10.566 -25.490 1.00 88.62 271 PHE A C 1
ATOM 2186 O O . PHE A 1 271 ? -2.176 -11.280 -26.182 1.00 88.62 271 PHE A O 1
ATOM 2193 N N . LEU A 1 272 ? -3.382 -9.405 -25.942 1.00 88.94 272 LEU A N 1
ATOM 2194 C CA . LEU A 1 272 ? -3.073 -8.884 -27.276 1.00 88.94 272 LEU A CA 1
ATOM 2195 C C . LEU A 1 272 ? -1.572 -8.648 -27.456 1.00 88.94 272 LEU A C 1
ATOM 2197 O O . LEU A 1 272 ? -1.027 -8.991 -28.499 1.00 88.94 272 LEU A O 1
ATOM 2201 N N . THR A 1 273 ? -0.907 -8.109 -26.435 1.00 85.44 273 THR A N 1
ATOM 2202 C CA . THR A 1 273 ? 0.540 -7.866 -26.461 1.00 85.44 273 THR A CA 1
ATOM 2203 C C . THR A 1 273 ? 1.309 -9.177 -26.585 1.00 85.44 273 THR A C 1
ATOM 2205 O O . THR A 1 273 ? 2.170 -9.262 -27.446 1.00 85.44 273 THR A O 1
ATOM 2208 N N . GLN A 1 274 ? 0.955 -10.216 -25.819 1.00 83.31 274 GLN A N 1
ATOM 2209 C CA . GLN A 1 274 ? 1.599 -11.535 -25.921 1.00 83.31 274 GLN A CA 1
ATOM 2210 C C . GLN A 1 274 ? 1.416 -12.195 -27.295 1.00 83.31 274 GLN A C 1
ATOM 2212 O O . GLN A 1 274 ? 2.302 -12.903 -27.761 1.00 83.31 274 GLN A O 1
ATOM 2217 N N . GLN A 1 275 ? 0.266 -11.986 -27.941 1.00 85.00 275 GLN A N 1
ATOM 2218 C CA . GLN A 1 275 ? 0.008 -12.530 -29.278 1.00 85.00 275 GLN A CA 1
ATOM 2219 C C . GLN A 1 275 ? 0.737 -11.749 -30.378 1.00 85.00 275 GLN A C 1
ATOM 2221 O O . GLN A 1 275 ? 1.158 -12.342 -31.369 1.00 85.00 275 GLN A O 1
ATOM 2226 N N . LEU A 1 276 ? 0.862 -10.426 -30.230 1.00 82.88 276 LEU A N 1
ATOM 2227 C CA . LEU A 1 276 ? 1.489 -9.563 -31.234 1.00 82.88 276 LEU A CA 1
ATOM 2228 C C . LEU A 1 276 ? 3.021 -9.522 -31.099 1.00 82.88 276 LEU A C 1
ATOM 2230 O O . LEU A 1 276 ? 3.717 -9.408 -32.104 1.00 82.88 276 LEU A O 1
ATOM 2234 N N . PHE A 1 277 ? 3.524 -9.623 -29.868 1.00 77.31 277 PHE A N 1
ATOM 2235 C CA . PHE A 1 277 ? 4.935 -9.584 -29.492 1.00 77.31 277 PHE A CA 1
ATOM 2236 C C . PHE A 1 277 ? 5.231 -10.778 -28.565 1.00 77.31 277 PHE A C 1
ATOM 2238 O O . PHE A 1 277 ? 5.097 -10.660 -27.346 1.00 77.31 277 PHE A O 1
ATOM 2245 N N . PRO A 1 278 ? 5.593 -11.949 -29.117 1.00 62.75 278 PRO A N 1
ATOM 2246 C CA . PRO A 1 278 ? 5.856 -13.162 -28.337 1.00 62.75 278 PRO A CA 1
ATOM 2247 C C . PRO A 1 278 ? 7.164 -13.116 -27.523 1.00 62.75 278 PRO A C 1
ATOM 2249 O O . PRO A 1 278 ? 7.504 -14.105 -26.870 1.00 62.75 278 PRO A O 1
ATOM 2252 N N . ASP A 1 279 ? 7.898 -12.001 -27.550 1.00 57.12 279 ASP A N 1
ATOM 2253 C CA . ASP A 1 279 ? 9.186 -11.870 -26.876 1.00 57.12 279 ASP A CA 1
ATOM 2254 C C . ASP A 1 279 ? 9.029 -11.796 -25.339 1.00 57.12 279 ASP A C 1
ATOM 2256 O O . ASP A 1 279 ? 8.101 -11.163 -24.822 1.00 57.12 279 ASP A O 1
ATOM 2260 N N . PRO A 1 280 ? 9.939 -12.418 -24.563 1.00 48.56 280 PRO A N 1
ATOM 2261 C CA . PRO A 1 280 ? 9.816 -12.626 -23.115 1.00 48.56 280 PRO A CA 1
ATOM 2262 C C . PRO A 1 280 ? 10.105 -11.371 -22.259 1.00 48.56 280 PRO A C 1
ATOM 2264 O O . PRO A 1 280 ? 10.523 -11.485 -21.106 1.00 48.56 280 PRO A O 1
ATOM 2267 N N . ILE A 1 281 ? 9.862 -10.168 -22.780 1.00 50.50 281 ILE A N 1
ATOM 2268 C CA . ILE A 1 281 ? 10.306 -8.888 -22.190 1.00 50.50 281 ILE A CA 1
ATOM 2269 C C . ILE A 1 281 ? 9.629 -8.610 -20.831 1.00 50.50 281 ILE A C 1
ATOM 2271 O O . ILE A 1 281 ? 10.195 -7.966 -19.952 1.00 50.50 281 ILE A O 1
ATOM 2275 N N . LEU A 1 282 ? 8.435 -9.166 -20.593 1.00 44.75 282 LEU A N 1
ATOM 2276 C CA . LEU A 1 282 ? 7.702 -8.996 -19.328 1.00 44.75 282 LEU A CA 1
ATOM 2277 C C . LEU A 1 282 ? 8.053 -10.033 -18.244 1.00 44.75 282 LEU A C 1
ATOM 2279 O O . LEU A 1 282 ? 7.580 -9.902 -17.117 1.00 44.75 282 LEU A O 1
ATOM 2283 N N . ALA A 1 283 ? 8.867 -11.053 -18.544 1.00 33.88 283 ALA A N 1
ATOM 2284 C CA . ALA A 1 283 ? 9.268 -12.056 -17.551 1.00 33.88 283 ALA A CA 1
ATOM 2285 C C . ALA A 1 283 ? 10.441 -11.582 -16.672 1.00 33.88 283 ALA A C 1
ATOM 2287 O O . ALA A 1 283 ? 10.521 -11.961 -15.503 1.00 33.88 283 ALA A O 1
ATOM 2288 N N . VAL A 1 284 ? 11.311 -10.707 -17.189 1.00 38.25 284 VAL A N 1
ATOM 2289 C CA . VAL A 1 284 ? 12.549 -10.305 -16.497 1.00 38.25 284 VAL A CA 1
ATOM 2290 C C . VAL A 1 284 ? 12.294 -9.358 -15.318 1.00 38.25 284 VAL A C 1
ATOM 2292 O O . VAL A 1 284 ? 13.038 -9.404 -14.345 1.00 38.25 284 VAL A O 1
ATOM 2295 N N . SER A 1 285 ? 11.199 -8.585 -15.304 1.00 35.06 285 SER A N 1
ATOM 2296 C CA . SER A 1 285 ? 10.870 -7.738 -14.138 1.00 35.06 285 SER A CA 1
ATOM 2297 C C . SER A 1 285 ? 10.258 -8.507 -12.957 1.00 35.06 285 SER A C 1
ATOM 2299 O O . SER A 1 285 ? 9.904 -7.890 -11.955 1.00 35.06 285 SER A O 1
ATOM 2301 N N . SER A 1 286 ? 10.050 -9.822 -13.089 1.00 28.52 286 SER A N 1
ATOM 2302 C CA . SER A 1 286 ? 9.524 -10.683 -12.018 1.00 28.52 286 SER A CA 1
ATOM 2303 C C . SER A 1 286 ? 10.607 -11.512 -11.320 1.00 28.52 286 SER A C 1
ATOM 2305 O O . SER A 1 286 ? 10.315 -12.193 -10.339 1.00 28.52 286 SER A O 1
ATOM 2307 N N . SER A 1 287 ? 11.849 -11.446 -11.811 1.00 25.88 287 SER A N 1
ATOM 2308 C CA . SER A 1 287 ? 12.981 -12.261 -11.350 1.00 25.88 287 SER A CA 1
ATOM 2309 C C . SER A 1 287 ? 14.221 -11.448 -10.952 1.00 25.88 287 SER A C 1
ATOM 2311 O O . SER A 1 287 ? 15.312 -12.008 -10.884 1.00 25.88 287 SER A O 1
ATOM 2313 N N . THR A 1 288 ? 14.054 -10.153 -10.687 1.00 30.16 288 THR A N 1
ATOM 2314 C CA . THR A 1 288 ? 15.015 -9.274 -9.996 1.00 30.16 288 THR A CA 1
ATOM 2315 C C . THR A 1 288 ? 14.232 -8.381 -9.051 1.00 30.16 288 THR A C 1
ATOM 2317 O O . THR A 1 288 ? 14.606 -8.266 -7.872 1.00 30.16 288 THR A O 1
#

Nearest PDB structures (foldseek):
  8jni-assembly1_A  TM=9.075E-01  e=3.493E-13  Homo sapiens
  7tya-assembly1_B  TM=8.490E-01  e=1.971E-13  Homo sapiens
  7v0k-assembly1_O  TM=8.578E-01  e=2.988E-13  Homo sapiens
  8t47-assembly1_A  TM=8.690E-01  e=5.296E-13  Homo sapiens
  8gv8-assembly1_B  TM=8.609E-01  e=3.148E-13  Homo sapiens

Secondary structure (DSSP, 8-state):
-HHHHHHHHHHHHHTT---TTHHHHHHHHHHGGGHHHHHHHTTSHHHHHHHHHHHHHHHHHHHHHHHHHHHHTTTSS-HHHHHHHHHHHHHHHHHH-S-TTPPP---HHHHHHHHHHHHHHHHTT--HHHHHHHHHHHHHHHHHHHHHTTGGGGGGG--HHHHHHHHHHHHHHHHHHHHHHHHHHHHHS----HHHHHHHHHHHHHGGGT--S----PPTTHHHHHHHHHHHHHHHHHHHHHHTT-SSS-HHHHHHHHHHHHHHHHHHHHHHHHHH--SGGGTGGG--

Radius of gyration: 25.03 Å; Cα contacts (8 Å, |Δi|>4): 159; chains: 1; bounding box: 69×36×67 Å

Solvent-accessible surface area (backbone atoms only — not comparable to full-atom values): 16344 Å² total; per-residue (Å²): 110,66,73,60,50,51,53,53,53,52,56,63,58,61,76,71,61,100,49,75,38,48,68,62,51,52,50,48,65,69,37,59,78,49,58,68,53,52,66,64,64,54,73,43,72,68,47,56,56,46,52,57,52,49,51,63,64,53,46,57,59,43,47,54,52,11,47,52,40,12,71,53,46,79,61,75,44,32,39,68,60,45,49,51,47,40,53,53,51,42,53,51,39,54,73,72,46,82,61,54,87,66,82,72,70,90,49,71,69,59,52,53,49,50,39,50,50,39,56,51,23,64,76,69,75,44,63,58,68,62,54,49,52,55,50,50,54,51,51,52,53,51,49,51,49,39,49,40,68,47,51,71,64,61,53,76,74,62,42,73,69,54,52,53,51,49,54,51,49,56,52,51,50,56,54,51,51,55,50,50,50,53,53,47,44,34,68,64,18,57,95,70,60,71,68,59,48,55,49,53,55,50,56,51,68,68,40,80,82,80,59,98,62,85,76,77,83,52,55,83,65,53,37,61,51,52,54,49,52,52,52,52,29,51,52,43,23,51,52,29,45,51,47,46,77,48,81,91,54,57,73,67,61,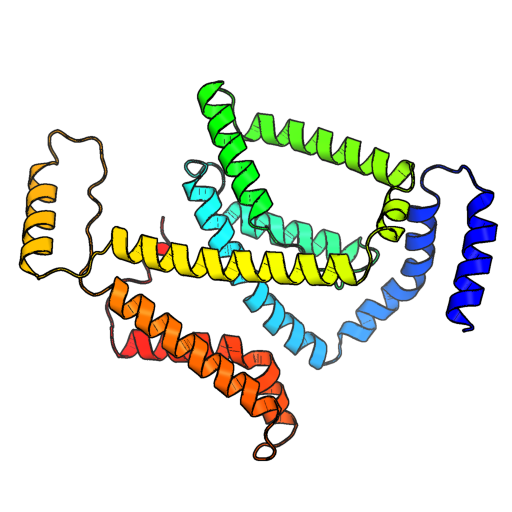25,48,51,35,41,72,44,15,60,59,53,20,48,53,51,47,51,52,51,44,49,72,76,47,77,68,71,74,78,59,60,80,76,76,115